Protein AF-W5JGT2-F1 (afdb_monomer_lite)

Radius of gyration: 34.12 Å; chains: 1; bounding box: 117×68×57 Å

InterPro domains:
  IPR007829 TM2 domain [PF05154] (59-106)

pLDDT: mean 80.31, std 19.37, range [30.59, 97.62]

Sequence (253 aa):
MQKMGEKLSPSLASDGSSVIVTPAVKEKVRQRRNSKEEKVSTKKAHHPVWQPGEERPAQKSLLVAYLLWLFGGVFGVHHFYLRQDRRAFLWWSTLGYFGIGWIAEILQIPAMVRDANDDPRFVKEFNQLLRTNRKPPFSTGRFLLAIMIGYWWGQMIMIAIPQTVFFGLDWGFLHWAIPFGVALGVWTVGNTGREKGVLWHCLVASYGSYLSRYFLMDEAYWFTTMAFCCAFAFDHFSKEWNLEVPKRKRMAR

Secondary structure (DSSP, 8-state):
-----------------------HHHHHHHHHHHHHHHHHHT-----------SSPPPPPPHHHHHHHHHHSTTTTHHHHHTT-HHHHHHHHHTTTGGGHHHHHHHHHHHHHHHHHTT-HHHHHHHHHHHHH-SSPPP-HHHHHHHHHHHHHHHHHHHHHS-SS-BTTB-GGGGGGGHHHHHHHHHHHHHTSSSEE--SHHHHHHHHHHHGGGGT--SHHHHHHHHHHHHHHHIIIII-EE------------

Foldseek 3Di:
DDDDDDDDDDDDDDDDDDDDDDPPPPVVVVVVVVVVVVVVVPPPPPQDAFDADPDFDPQDDLVVLVVCCVPVVQQQVSCVSLVQVLVSVLSNVCSCVVCPNSVVCVVVSVVSSCVSRVPPVNSVVVRVCSVVDQFDDDDPVLLVQLLSQLLVQLVVQVVPFDCDCDPNDHSVVSNLCSLVSSLVSNQSSQPGDFKHFDSVQLSCQLNVLCVCCVVDVDPVVSSSSSSNSSSCSCRPPTIHTRSDHPDDPPPDD

Organism: Anopheles darlingi (NCBI:txid43151)

Structure (mmCIF, N/CA/C/O backbone):
data_AF-W5JGT2-F1
#
_entry.id   AF-W5JGT2-F1
#
loop_
_atom_site.group_PDB
_atom_site.id
_atom_site.type_symbol
_atom_site.label_atom_id
_atom_site.label_alt_id
_atom_site.label_comp_id
_atom_site.label_asym_id
_atom_site.label_entity_id
_atom_site.label_seq_id
_atom_site.pdbx_PDB_ins_code
_atom_site.Cartn_x
_atom_site.Cartn_y
_atom_site.Cartn_z
_atom_site.occupancy
_atom_site.B_iso_or_equiv
_atom_site.au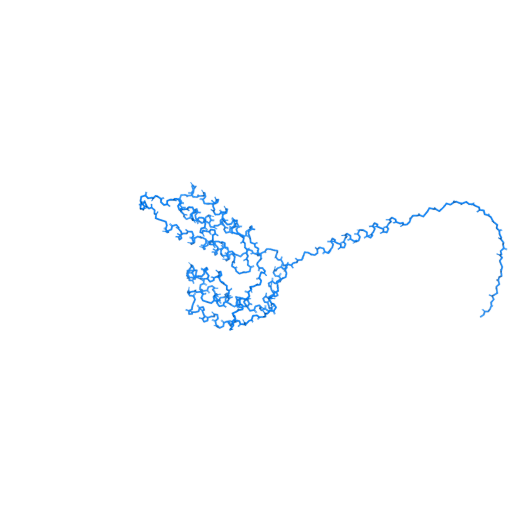th_seq_id
_atom_site.auth_comp_id
_atom_site.auth_asym_id
_atom_site.auth_atom_id
_atom_site.pdbx_PDB_model_num
ATOM 1 N N . MET A 1 1 ? -84.652 39.021 30.890 1.00 41.47 1 MET A N 1
ATOM 2 C CA . MET A 1 1 ? -85.500 40.155 30.463 1.00 41.47 1 MET A CA 1
ATOM 3 C C . MET A 1 1 ? -86.001 39.868 29.061 1.00 41.47 1 MET A C 1
ATOM 5 O O . MET A 1 1 ? -85.214 39.555 28.182 1.00 41.47 1 MET A O 1
ATOM 9 N N . GLN A 1 2 ? -87.318 39.861 28.929 1.00 42.22 2 GLN A N 1
ATOM 10 C CA . GLN A 1 2 ? -88.123 39.507 27.764 1.00 42.22 2 GLN A CA 1
ATOM 11 C C . GLN A 1 2 ? -88.308 40.743 26.863 1.00 42.22 2 GLN A C 1
ATOM 13 O O . GLN A 1 2 ? -88.492 41.828 27.411 1.00 42.22 2 GLN A O 1
ATOM 18 N N . LYS A 1 3 ? -88.282 40.578 25.529 1.00 38.25 3 LYS A N 1
ATOM 19 C CA . LYS A 1 3 ? -89.107 41.279 24.507 1.00 38.25 3 LYS A CA 1
ATOM 20 C C . LYS A 1 3 ? -88.684 40.776 23.107 1.00 38.25 3 LYS A C 1
ATOM 22 O O . LYS A 1 3 ? -87.510 40.853 22.780 1.00 38.25 3 LYS A O 1
ATOM 27 N N . MET A 1 4 ? -89.512 40.001 22.391 1.00 37.94 4 MET A N 1
ATOM 28 C CA . MET A 1 4 ? -90.725 40.401 21.636 1.00 37.94 4 MET A CA 1
ATOM 29 C C . MET A 1 4 ? -90.318 41.067 20.311 1.00 37.94 4 MET A C 1
ATOM 31 O O . MET A 1 4 ? -89.723 42.132 20.343 1.00 37.94 4 MET A O 1
ATOM 35 N N . GLY A 1 5 ? -90.437 40.357 19.182 1.00 33.38 5 GLY A N 1
ATOM 36 C CA . GLY A 1 5 ? -91.492 40.591 18.173 1.00 33.38 5 GLY A CA 1
ATOM 37 C C . GLY A 1 5 ? -90.910 41.469 17.047 1.00 33.38 5 GLY A C 1
ATOM 38 O O . GLY A 1 5 ? -90.040 42.275 17.319 1.00 33.38 5 GLY A O 1
ATOM 39 N N . GLU A 1 6 ? -91.250 41.405 15.765 1.00 39.62 6 GLU A N 1
ATOM 40 C CA . GLU A 1 6 ? -92.363 40.800 15.050 1.00 39.62 6 GLU A CA 1
ATOM 41 C C . GLU A 1 6 ? -92.104 41.023 13.532 1.00 39.62 6 GLU A C 1
ATOM 43 O O . GLU A 1 6 ? -91.598 42.075 13.161 1.00 39.62 6 GLU A O 1
ATOM 48 N N . LYS A 1 7 ? -92.451 40.019 12.706 1.00 37.09 7 LYS A N 1
ATOM 49 C CA . LYS A 1 7 ? -92.889 40.022 11.282 1.00 37.09 7 LYS A CA 1
ATOM 50 C C . LYS A 1 7 ? -92.112 40.798 10.195 1.00 37.09 7 LYS A C 1
ATOM 52 O O . LYS A 1 7 ? -91.852 41.985 10.300 1.00 37.09 7 LYS A O 1
ATOM 57 N N . LEU A 1 8 ? -91.955 40.146 9.034 1.00 33.78 8 LEU A N 1
ATOM 58 C CA . LEU A 1 8 ? -92.794 40.346 7.830 1.00 33.78 8 LEU A CA 1
ATOM 59 C C . LEU A 1 8 ? -92.223 39.517 6.654 1.00 33.78 8 LEU A C 1
ATOM 61 O O . LEU A 1 8 ? -91.062 39.663 6.288 1.00 33.78 8 LEU A O 1
ATOM 65 N N . SER A 1 9 ? -93.046 38.661 6.043 1.00 40.41 9 SER A N 1
ATOM 66 C CA . SER A 1 9 ? -92.890 38.251 4.633 1.00 40.41 9 SER A CA 1
ATOM 67 C C . SER A 1 9 ? -93.801 39.157 3.790 1.00 40.41 9 SER A C 1
ATOM 69 O O . SER A 1 9 ? -94.821 39.602 4.326 1.00 40.41 9 SER A O 1
ATOM 71 N N . PRO A 1 10 ? -93.484 39.453 2.512 1.00 47.06 10 PRO A N 1
ATOM 72 C CA . PRO A 1 10 ? -93.909 38.557 1.430 1.00 47.06 10 PRO A CA 1
ATOM 73 C C . PRO A 1 10 ? -92.974 38.493 0.195 1.00 47.06 10 PRO A C 1
ATOM 75 O O . PRO A 1 10 ? -91.966 39.177 0.076 1.00 47.06 10 PRO A O 1
ATOM 78 N N . SER A 1 11 ? -93.372 37.591 -0.700 1.00 31.95 11 SER A N 1
ATOM 79 C CA . SER A 1 11 ? -92.905 37.212 -2.042 1.00 31.95 11 SER A CA 1
ATOM 80 C C . SER A 1 11 ? -92.501 38.318 -3.037 1.00 31.95 11 SER A C 1
ATOM 82 O O . SER A 1 11 ? -93.115 39.377 -3.020 1.00 31.95 11 SER A O 1
ATOM 84 N N . LEU A 1 12 ? -91.647 38.018 -4.032 1.00 32.97 12 LEU A N 1
ATOM 85 C CA . LEU A 1 12 ? -92.007 37.575 -5.405 1.00 32.97 12 LEU A CA 1
ATOM 86 C C . LEU A 1 12 ? -90.756 37.568 -6.330 1.00 32.97 12 LEU A C 1
ATOM 88 O O . LEU A 1 12 ? -89.955 38.491 -6.288 1.00 32.97 12 LEU A O 1
ATOM 92 N N . ALA A 1 13 ? -90.649 36.527 -7.165 1.00 36.56 13 ALA A N 1
ATOM 93 C CA . ALA A 1 13 ? -90.062 36.445 -8.517 1.00 36.56 13 ALA A CA 1
ATOM 94 C C . ALA A 1 13 ? -88.801 37.259 -8.914 1.00 36.56 13 ALA A C 1
ATOM 96 O O . ALA A 1 13 ? -88.829 38.479 -9.020 1.00 36.56 13 ALA A O 1
ATOM 97 N N . SER A 1 14 ? -87.760 36.576 -9.406 1.00 30.59 14 SER A N 1
ATOM 98 C CA . SER A 1 14 ? -87.492 36.473 -10.857 1.00 30.59 14 SER A CA 1
ATOM 99 C C . SER A 1 14 ? -86.157 35.779 -11.159 1.00 30.59 14 SER A C 1
ATOM 101 O O . SER A 1 14 ? -85.219 35.764 -10.369 1.00 30.59 14 SER A O 1
ATOM 103 N N . ASP A 1 15 ? -86.187 35.135 -12.314 1.00 38.50 15 ASP A N 1
ATOM 104 C CA . ASP A 1 15 ? -85.211 34.308 -13.009 1.00 38.50 15 ASP A CA 1
ATOM 105 C C . ASP A 1 15 ? -83.901 35.048 -13.365 1.00 38.50 15 ASP A C 1
ATOM 107 O O . ASP A 1 15 ? -83.915 36.266 -13.541 1.00 38.50 15 ASP A O 1
ATOM 111 N N . GLY A 1 16 ? -82.788 34.320 -13.546 1.00 30.86 16 GLY A N 1
ATOM 112 C CA . GLY A 1 16 ? -81.592 34.885 -14.197 1.00 30.86 16 GLY A CA 1
ATOM 113 C C . GLY A 1 16 ? -80.218 34.494 -13.639 1.00 30.86 16 GLY A C 1
ATOM 114 O O . GLY A 1 16 ? -79.580 35.265 -12.935 1.00 30.86 16 GLY A O 1
ATOM 115 N N . SER A 1 17 ? -79.729 33.321 -14.044 1.00 34.84 17 SER A N 1
ATOM 116 C CA . SER A 1 17 ? -78.387 33.102 -14.622 1.00 34.84 17 SER A CA 1
ATOM 117 C C . SER A 1 17 ? -77.157 33.833 -14.040 1.00 34.84 17 SER A C 1
ATOM 119 O O . SER A 1 17 ? -76.919 35.000 -14.332 1.00 34.84 17 SER A O 1
ATOM 121 N N . SER A 1 18 ? -76.254 33.082 -13.393 1.00 31.91 18 SER A N 1
ATOM 122 C CA . SER A 1 18 ? -74.847 32.855 -13.820 1.00 31.91 18 SER A CA 1
ATOM 123 C C . SER A 1 18 ? -73.934 32.494 -12.635 1.00 31.91 18 SER A C 1
ATOM 125 O O . SER A 1 18 ? -73.362 33.329 -11.941 1.00 31.91 18 SER A O 1
ATOM 127 N N . VAL A 1 19 ? -73.772 31.189 -12.414 1.00 35.06 19 VAL A N 1
ATOM 128 C CA . VAL A 1 19 ? -72.778 30.622 -11.497 1.00 35.06 19 VAL A CA 1
ATOM 129 C C . VAL A 1 19 ? -71.495 30.374 -12.294 1.00 35.06 19 VAL A C 1
ATOM 131 O O . VAL A 1 19 ? -71.450 29.459 -13.111 1.00 35.06 19 VAL A O 1
ATOM 134 N N . ILE A 1 20 ? -70.438 31.154 -12.046 1.00 36.19 20 ILE A N 1
ATOM 135 C CA . ILE A 1 20 ? -69.064 30.769 -12.405 1.00 36.19 20 ILE A CA 1
ATOM 136 C C . ILE A 1 20 ? -68.352 30.358 -11.115 1.00 36.19 20 ILE A C 1
ATOM 138 O O . ILE A 1 20 ? -67.919 31.185 -10.318 1.00 36.19 20 ILE A O 1
ATOM 142 N N . VAL A 1 21 ? -68.248 29.045 -10.917 1.00 41.72 21 VAL A N 1
ATOM 143 C CA . VAL A 1 21 ? -67.467 28.397 -9.860 1.00 41.72 21 VAL A CA 1
ATOM 144 C C . VAL A 1 21 ? -66.219 27.802 -10.501 1.00 41.72 21 VAL A C 1
ATOM 146 O O . VAL A 1 21 ? -66.319 26.898 -11.324 1.00 41.72 21 VAL A O 1
ATOM 149 N N . THR A 1 22 ? -65.031 28.235 -10.073 1.00 42.47 22 THR A N 1
ATOM 150 C CA . THR A 1 22 ? -63.805 27.433 -10.225 1.00 42.47 22 THR A CA 1
ATOM 151 C C . THR A 1 22 ? -62.906 27.544 -8.988 1.00 42.47 22 THR A C 1
ATOM 153 O O . THR A 1 22 ? -62.192 28.538 -8.854 1.00 42.47 22 THR A O 1
ATOM 156 N N . PRO A 1 23 ? -62.850 26.509 -8.121 1.00 47.28 23 PRO A N 1
ATOM 157 C CA . PRO A 1 23 ? -61.795 26.361 -7.119 1.00 47.28 23 PRO A CA 1
ATOM 158 C C . PRO A 1 23 ? -60.859 25.158 -7.367 1.00 47.28 23 PRO A C 1
ATOM 160 O O . PRO A 1 23 ? -59.859 25.008 -6.673 1.00 47.28 23 PRO A O 1
ATOM 163 N N . ALA A 1 24 ? -61.092 24.320 -8.382 1.00 45.91 24 ALA A N 1
ATOM 164 C CA . ALA A 1 24 ? -60.440 23.003 -8.470 1.00 45.91 24 ALA A CA 1
ATOM 165 C C . ALA A 1 24 ? -58.968 22.987 -8.957 1.00 45.91 24 ALA A C 1
ATOM 167 O O . ALA A 1 24 ? -58.291 21.964 -8.842 1.00 45.91 24 ALA A O 1
ATOM 168 N N . VAL A 1 25 ? -58.434 24.087 -9.508 1.00 49.09 25 VAL A N 1
ATOM 169 C CA . VAL A 1 25 ? -57.097 24.076 -10.149 1.00 49.09 25 VAL A CA 1
ATOM 170 C C . VAL A 1 25 ? -55.967 24.479 -9.191 1.00 49.09 25 VAL A C 1
ATOM 172 O O . VAL A 1 25 ? -54.862 23.939 -9.276 1.00 49.09 25 VAL A O 1
ATOM 175 N N . LYS A 1 26 ? -56.220 25.381 -8.232 1.00 46.88 26 LYS A N 1
ATOM 176 C CA . LYS A 1 26 ? -55.167 25.907 -7.337 1.00 46.88 26 LYS A CA 1
ATOM 177 C C . LYS A 1 26 ? -54.676 24.879 -6.315 1.00 46.88 26 LYS A C 1
ATOM 179 O O . LYS A 1 26 ? -53.486 24.846 -6.000 1.00 46.88 26 LYS A O 1
ATOM 184 N N . GLU A 1 27 ? -55.563 24.015 -5.837 1.00 50.00 27 GLU A N 1
ATOM 185 C CA . GLU A 1 27 ? -55.246 23.036 -4.795 1.00 50.00 27 GLU A CA 1
ATOM 186 C C . GLU A 1 27 ? -54.342 21.914 -5.330 1.00 50.00 27 GLU A C 1
ATOM 188 O O . GLU A 1 27 ? -53.305 21.597 -4.744 1.00 50.00 27 GLU A O 1
ATOM 193 N N . LYS A 1 28 ? -54.632 21.427 -6.543 1.00 43.47 28 LYS A N 1
ATOM 194 C CA . LYS A 1 28 ? -53.873 20.352 -7.203 1.00 43.47 28 LYS A CA 1
ATOM 195 C C . LYS A 1 28 ? -52.439 20.765 -7.570 1.00 43.47 28 LYS A C 1
ATOM 197 O O . LYS A 1 28 ? -51.531 19.932 -7.546 1.00 43.47 28 LYS A O 1
ATOM 202 N N . VAL A 1 29 ? -52.213 22.046 -7.881 1.00 53.00 29 VAL A N 1
ATOM 203 C CA . VAL A 1 29 ? -50.876 22.596 -8.183 1.00 53.00 29 VAL A CA 1
ATOM 204 C C . VAL A 1 29 ? -50.050 22.779 -6.907 1.00 53.00 29 VAL A C 1
ATOM 206 O O . VAL A 1 29 ? -48.881 22.394 -6.886 1.00 53.00 29 VAL A O 1
ATOM 209 N N . ARG A 1 30 ? -50.651 23.287 -5.823 1.00 50.72 30 ARG A N 1
ATOM 210 C CA . ARG A 1 30 ? -49.968 23.470 -4.529 1.00 50.72 30 ARG A CA 1
ATOM 211 C C . ARG A 1 30 ? -49.575 22.129 -3.899 1.00 50.72 30 ARG A C 1
ATOM 213 O O . ARG A 1 30 ? -48.455 21.982 -3.421 1.00 50.72 30 ARG A O 1
ATOM 220 N N . GLN A 1 31 ? -50.436 21.118 -4.004 1.00 52.53 31 GLN A N 1
ATOM 221 C CA . GLN A 1 31 ? -50.173 19.771 -3.485 1.00 52.53 31 GLN A CA 1
ATOM 222 C C . GLN A 1 31 ? -49.117 19.008 -4.312 1.00 52.53 31 GLN A C 1
ATOM 224 O O . GLN A 1 31 ? -48.281 18.291 -3.756 1.00 52.53 31 GLN A O 1
ATOM 229 N N . ARG A 1 32 ? -49.071 19.211 -5.642 1.00 52.09 32 ARG A N 1
ATOM 230 C CA . ARG A 1 32 ? -47.986 18.693 -6.506 1.00 52.09 32 ARG A CA 1
ATOM 231 C C . ARG A 1 32 ? -46.641 19.383 -6.271 1.00 52.09 32 ARG A C 1
ATOM 233 O O . ARG A 1 32 ? -45.608 18.738 -6.441 1.00 52.09 32 ARG A O 1
ATOM 240 N N . ARG A 1 33 ? -46.639 20.669 -5.905 1.00 51.72 33 ARG A N 1
ATOM 241 C CA . ARG A 1 33 ? -45.411 21.415 -5.590 1.00 51.72 33 ARG A CA 1
ATOM 242 C C . ARG A 1 33 ? -44.842 20.980 -4.240 1.00 51.72 33 ARG A C 1
ATOM 244 O O . ARG A 1 33 ? -43.682 20.592 -4.202 1.00 51.72 33 ARG A O 1
ATOM 251 N N . ASN A 1 34 ? -45.687 20.863 -3.213 1.00 52.00 34 ASN A N 1
ATOM 252 C CA . ASN A 1 34 ? -45.282 20.376 -1.890 1.00 52.00 34 ASN A CA 1
ATOM 253 C C . ASN A 1 34 ? -44.779 18.924 -1.928 1.00 52.00 34 ASN A C 1
ATOM 255 O O . ASN A 1 34 ? -43.747 18.629 -1.347 1.00 52.00 34 ASN A O 1
ATOM 259 N N . SER A 1 35 ? -45.426 18.025 -2.677 1.00 53.94 35 SER A N 1
ATOM 260 C CA . SER A 1 35 ? -44.961 16.631 -2.804 1.00 53.94 35 SER A CA 1
ATOM 261 C C . SER A 1 35 ? -43.680 16.475 -3.635 1.00 53.94 35 SER A C 1
ATOM 263 O O . SER A 1 35 ? -42.944 15.506 -3.446 1.00 53.94 35 SER A O 1
ATOM 265 N N . LYS A 1 36 ? -43.375 17.411 -4.546 1.00 51.12 36 LYS A N 1
ATOM 266 C CA . LYS A 1 36 ? -42.075 17.464 -5.234 1.00 51.12 36 LYS A CA 1
ATOM 267 C C . LYS A 1 36 ? -41.000 18.119 -4.369 1.00 51.12 36 LYS A C 1
ATOM 269 O O . LYS A 1 36 ? -39.898 17.595 -4.341 1.00 51.12 36 LYS A O 1
ATOM 274 N N . GLU A 1 37 ? -41.299 19.192 -3.644 1.00 50.78 37 GLU A N 1
ATOM 275 C CA . GLU A 1 37 ? -40.360 19.844 -2.718 1.00 50.78 37 GLU A CA 1
ATOM 276 C C . GLU A 1 37 ? -40.038 18.953 -1.510 1.00 50.78 37 GLU A C 1
ATOM 278 O O . GLU A 1 37 ? -38.881 18.861 -1.117 1.00 50.78 37 GLU A O 1
ATOM 283 N N . GLU A 1 38 ? -41.000 18.182 -1.003 1.00 48.78 38 GLU A N 1
ATOM 284 C CA . GLU A 1 38 ? -40.785 17.184 0.051 1.00 48.78 38 GLU A CA 1
ATOM 285 C C . GLU A 1 38 ? -39.973 15.980 -0.454 1.00 48.78 38 GLU A C 1
ATOM 287 O O . GLU A 1 38 ? -39.071 15.512 0.242 1.00 48.78 38 GLU A O 1
ATOM 292 N N . LYS A 1 39 ? -40.188 15.534 -1.703 1.00 43.78 39 LYS A N 1
ATOM 293 C CA . LYS A 1 39 ? -39.355 14.501 -2.360 1.00 43.78 39 LYS A CA 1
ATOM 294 C C . LYS A 1 39 ? -37.971 15.003 -2.792 1.00 43.78 39 LYS A C 1
ATOM 296 O O . LYS A 1 39 ? -37.065 14.196 -2.990 1.00 43.78 39 LYS A O 1
ATOM 301 N N . VAL A 1 40 ? -37.790 16.315 -2.946 1.00 46.31 40 VAL A N 1
ATOM 302 C CA . VAL A 1 40 ? -36.492 16.952 -3.226 1.00 46.31 40 VAL A CA 1
ATOM 303 C C . VAL A 1 40 ? -35.735 17.231 -1.919 1.00 46.31 40 VAL A C 1
ATOM 305 O O . VAL A 1 40 ? -34.523 17.044 -1.882 1.00 46.31 40 VAL A O 1
ATOM 308 N N . SER A 1 41 ? -36.438 17.549 -0.828 1.00 42.75 41 SER A N 1
ATOM 309 C CA . SER A 1 41 ? -35.882 17.756 0.520 1.00 42.75 41 SER A CA 1
ATOM 310 C C . SER A 1 41 ? -35.467 16.443 1.209 1.00 42.75 41 SER A C 1
ATOM 312 O O . SER A 1 41 ? -34.489 16.396 1.956 1.00 42.75 41 SER A O 1
ATOM 314 N N . THR A 1 42 ? -36.141 15.329 0.903 1.00 45.19 42 THR A N 1
ATOM 315 C CA . THR A 1 42 ? -35.839 14.002 1.485 1.00 45.19 42 THR A CA 1
ATOM 316 C C . THR A 1 42 ? -34.782 13.187 0.738 1.00 45.19 42 THR A C 1
ATOM 318 O O . THR A 1 42 ? -34.445 12.088 1.176 1.00 45.19 42 THR A O 1
ATOM 321 N N . LYS A 1 43 ? -34.126 13.737 -0.293 1.00 42.62 43 LYS A N 1
ATOM 322 C CA . LYS A 1 43 ? -32.831 13.207 -0.758 1.00 42.62 43 LYS A CA 1
ATOM 323 C C . LYS A 1 43 ? -31.698 13.662 0.171 1.00 42.62 43 LYS A C 1
ATOM 325 O O . LYS A 1 43 ? -30.700 14.219 -0.279 1.00 42.62 43 LYS A O 1
ATOM 330 N N . LYS A 1 44 ? -31.820 13.413 1.482 1.00 49.72 44 LYS A N 1
ATOM 331 C CA . LYS A 1 44 ? -30.640 13.412 2.356 1.00 49.72 44 LYS A CA 1
ATOM 332 C C . LYS A 1 44 ? -29.698 12.360 1.788 1.00 49.72 44 LYS A C 1
ATOM 334 O O . LYS A 1 44 ? -30.084 11.197 1.687 1.00 49.72 44 LYS A O 1
ATOM 339 N N . ALA A 1 45 ? -28.501 12.774 1.374 1.00 54.31 45 ALA A N 1
ATOM 340 C CA . ALA A 1 45 ? -27.453 11.848 0.972 1.00 54.31 45 ALA A CA 1
ATOM 341 C C . ALA A 1 45 ? -27.317 10.802 2.085 1.00 54.31 45 ALA A C 1
ATOM 343 O O . ALA A 1 45 ? -26.965 11.139 3.215 1.00 54.31 45 ALA A O 1
ATOM 344 N N . HIS A 1 46 ? -27.706 9.559 1.801 1.00 62.56 46 HIS A N 1
ATOM 345 C CA . HIS A 1 46 ? -27.605 8.488 2.775 1.00 62.56 46 HIS A CA 1
ATOM 346 C C . HIS A 1 46 ? -26.115 8.189 2.923 1.00 62.56 46 HIS A C 1
ATOM 348 O O . HIS A 1 46 ? -25.512 7.557 2.058 1.00 62.56 46 HIS A O 1
ATOM 354 N N . HIS A 1 47 ? -25.492 8.758 3.954 1.00 69.56 47 HIS A N 1
ATOM 355 C CA . HIS A 1 47 ? -24.093 8.483 4.234 1.00 69.56 47 HIS A CA 1
ATOM 356 C C . HIS A 1 47 ? -23.972 7.018 4.644 1.00 69.56 47 HIS A C 1
ATOM 358 O O . HIS A 1 47 ? -24.757 6.571 5.487 1.00 69.56 47 HIS A O 1
ATOM 364 N N . PRO A 1 48 ? -23.020 6.268 4.068 1.00 79.50 48 PRO A N 1
ATOM 365 C CA . PRO A 1 48 ? -22.805 4.895 4.476 1.00 79.50 48 PRO A CA 1
ATOM 366 C C . PRO A 1 48 ? -22.452 4.867 5.966 1.00 79.50 48 PRO A C 1
ATOM 368 O O . PRO A 1 48 ? -21.566 5.593 6.417 1.00 79.50 48 PRO A O 1
ATOM 371 N N . VAL A 1 49 ? -23.168 4.047 6.732 1.00 83.94 49 VAL A N 1
ATOM 372 C CA . VAL A 1 49 ? -22.876 3.785 8.144 1.00 83.94 49 VAL A CA 1
ATOM 373 C C . VAL A 1 49 ? -22.267 2.399 8.225 1.00 83.94 49 VAL A C 1
ATOM 375 O O . VAL A 1 49 ? -22.859 1.430 7.754 1.00 83.94 49 VAL A O 1
ATOM 378 N N . TRP A 1 50 ? -21.092 2.303 8.830 1.00 86.69 50 TRP A N 1
ATOM 379 C CA . TRP A 1 50 ? -20.485 1.022 9.133 1.00 86.69 50 TRP A CA 1
ATOM 380 C C . TRP A 1 50 ? -20.968 0.533 10.498 1.00 86.69 50 TRP A C 1
ATOM 382 O O . TRP A 1 50 ? -20.901 1.259 11.496 1.00 86.69 50 TRP A O 1
ATOM 392 N N . GLN A 1 51 ? -21.455 -0.703 10.533 1.00 83.69 51 GLN A N 1
ATOM 393 C CA . GLN A 1 51 ? -21.890 -1.373 11.752 1.00 83.69 51 GLN A CA 1
ATOM 394 C C . GLN A 1 51 ? -21.031 -2.624 11.949 1.00 83.69 51 GLN A C 1
ATOM 396 O O . GLN A 1 51 ? -20.797 -3.348 10.976 1.00 83.69 51 GLN A O 1
ATOM 401 N N . PRO A 1 52 ? -20.537 -2.880 13.173 1.00 81.88 52 PRO A N 1
ATOM 402 C CA . PRO A 1 52 ? -19.868 -4.136 13.467 1.00 81.88 52 PRO A CA 1
ATOM 403 C C . PRO A 1 52 ? -20.850 -5.299 13.299 1.00 81.88 52 PRO A C 1
ATOM 405 O O . PRO A 1 52 ? -22.067 -5.116 13.371 1.00 81.88 52 PRO A O 1
ATOM 408 N N . GLY A 1 53 ? -20.320 -6.497 13.052 1.00 75.38 53 GLY A N 1
ATOM 409 C CA . GLY A 1 53 ? -21.149 -7.695 12.945 1.00 75.38 53 GLY A CA 1
ATOM 410 C C . GLY A 1 53 ? -21.972 -7.927 14.216 1.00 75.38 53 GLY A C 1
ATOM 411 O O . GLY A 1 53 ? -21.566 -7.536 15.309 1.00 75.38 53 GLY A O 1
ATOM 412 N N . GLU A 1 54 ? -23.122 -8.583 14.069 1.00 72.88 54 GLU A N 1
ATOM 413 C CA . GLU A 1 54 ? -24.041 -8.871 15.180 1.00 72.88 54 GLU A CA 1
ATOM 414 C C . GLU A 1 54 ? -23.366 -9.689 16.300 1.00 72.88 54 GLU A C 1
ATOM 416 O O . GLU A 1 54 ? -23.610 -9.475 17.488 1.00 72.88 54 GLU A O 1
ATOM 421 N N . GLU A 1 55 ? -22.413 -10.551 15.932 1.00 74.75 55 GLU A N 1
ATOM 422 C CA . GLU A 1 55 ? -21.539 -11.249 16.872 1.00 74.75 55 GLU A CA 1
ATOM 423 C C . GLU A 1 55 ? -20.312 -10.404 17.245 1.00 74.75 55 GLU A C 1
ATOM 425 O O . GLU A 1 55 ? -19.417 -10.166 16.425 1.00 74.75 55 GLU A O 1
ATOM 430 N N . ARG A 1 56 ? -20.215 -10.014 18.524 1.00 69.50 56 ARG A N 1
ATOM 431 C CA . ARG A 1 56 ? -19.045 -9.287 19.033 1.00 69.50 56 ARG A CA 1
ATOM 432 C C . ARG A 1 56 ? -17.772 -10.136 18.945 1.00 69.50 56 ARG A C 1
ATOM 434 O O . ARG A 1 56 ? -17.787 -11.320 19.297 1.00 69.50 56 ARG A O 1
ATOM 441 N N . PRO A 1 57 ? -16.630 -9.539 18.560 1.00 70.56 57 PRO A N 1
ATOM 442 C CA . PRO A 1 57 ? -15.349 -10.214 18.610 1.00 70.56 57 PRO A CA 1
ATOM 443 C C . PRO A 1 57 ? -15.012 -10.807 19.974 1.00 70.56 57 PRO A C 1
ATOM 445 O O . PRO A 1 57 ? -15.104 -10.119 20.991 1.00 70.56 57 PRO A O 1
ATOM 448 N N . ALA A 1 58 ? -14.461 -12.026 19.974 1.00 79.50 58 ALA A N 1
ATOM 449 C CA . ALA A 1 58 ? -13.518 -12.420 21.016 1.00 79.50 58 ALA A CA 1
ATOM 450 C C . ALA A 1 58 ? -12.424 -11.345 21.097 1.00 79.50 58 ALA A C 1
ATOM 452 O O . ALA A 1 58 ? -11.718 -11.108 20.111 1.00 79.50 58 ALA A O 1
ATOM 453 N N . GLN A 1 59 ? -12.353 -10.680 22.248 1.00 85.62 59 GLN A N 1
ATOM 454 C CA . GLN A 1 59 ? -11.497 -9.521 22.460 1.00 85.62 59 GLN A CA 1
ATOM 455 C C . GLN A 1 59 ? -10.027 -9.923 22.329 1.00 85.62 59 GLN A C 1
ATOM 457 O O . GLN A 1 59 ? -9.557 -10.889 22.932 1.00 85.62 59 GLN A O 1
ATOM 462 N N . LYS A 1 60 ? -9.304 -9.182 21.499 1.00 87.25 60 LYS A N 1
ATOM 463 C CA . LYS A 1 60 ? -7.868 -9.296 21.281 1.00 87.25 60 LYS A CA 1
ATOM 464 C C . LYS A 1 60 ? -7.143 -8.484 22.341 1.00 87.25 60 LYS A C 1
ATOM 466 O O . LYS A 1 60 ? -7.519 -7.345 22.619 1.00 87.25 60 LYS A O 1
ATOM 471 N N . SER A 1 61 ? -6.107 -9.074 22.926 1.00 91.12 61 SER A N 1
ATOM 472 C CA . SER A 1 61 ? -5.315 -8.428 23.970 1.00 91.12 61 SER A CA 1
ATOM 473 C C . SER A 1 61 ? -4.174 -7.620 23.360 1.00 91.12 61 SER A C 1
ATOM 475 O O . SER A 1 61 ? -3.448 -8.112 22.494 1.00 91.12 61 SER A O 1
ATOM 477 N N . LEU A 1 62 ? -3.995 -6.393 23.857 1.00 91.75 62 LEU A N 1
ATOM 478 C CA . LEU A 1 62 ? -2.864 -5.527 23.513 1.00 91.75 62 LEU A CA 1
ATOM 479 C C . LEU A 1 62 ? -1.533 -6.172 23.899 1.00 91.75 62 LEU A C 1
ATOM 481 O O . LEU A 1 62 ? -0.596 -6.164 23.109 1.00 91.75 62 LEU A O 1
ATOM 485 N N . LEU A 1 63 ? -1.467 -6.769 25.091 1.00 91.81 63 LEU A N 1
ATOM 486 C CA . LEU A 1 63 ? -0.248 -7.394 25.602 1.00 91.81 63 LEU A CA 1
ATOM 487 C C . LEU A 1 63 ? 0.184 -8.547 24.694 1.00 91.81 63 LEU A C 1
ATOM 489 O O . LEU A 1 63 ? 1.346 -8.634 24.314 1.00 91.81 63 LEU A O 1
ATOM 493 N N . VAL A 1 64 ? -0.772 -9.381 24.276 1.00 91.31 64 VAL A N 1
ATOM 494 C CA . VAL A 1 64 ? -0.513 -10.476 23.333 1.00 91.31 64 VAL A CA 1
ATOM 495 C C . VAL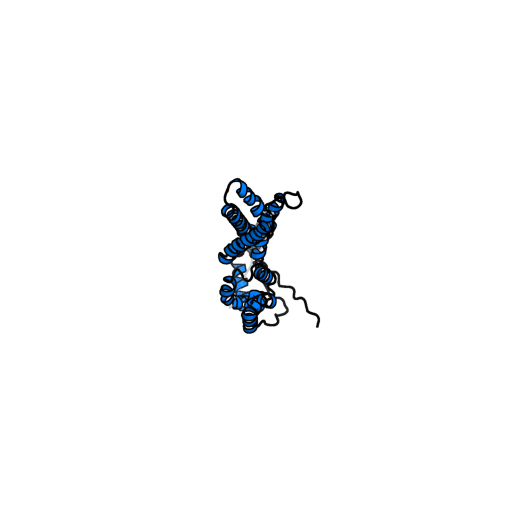 A 1 64 ? -0.008 -9.921 22.001 1.00 91.31 64 VAL A C 1
ATOM 497 O O . VAL A 1 64 ? 0.993 -10.410 21.492 1.00 91.31 64 VAL A O 1
ATOM 500 N N . ALA A 1 65 ? -0.625 -8.860 21.468 1.00 91.06 65 ALA A N 1
ATOM 501 C CA . ALA A 1 65 ? -0.156 -8.230 20.234 1.00 91.06 65 ALA A CA 1
ATOM 502 C C . ALA A 1 65 ? 1.297 -7.719 20.340 1.00 91.06 65 ALA A C 1
ATOM 504 O O . ALA A 1 65 ? 2.076 -7.953 19.419 1.00 91.06 65 ALA A O 1
ATOM 505 N N . TYR A 1 66 ? 1.683 -7.101 21.462 1.00 92.81 66 TYR A N 1
ATOM 506 C CA . TYR A 1 66 ? 3.064 -6.654 21.693 1.00 92.81 66 TYR A CA 1
ATOM 507 C C . TYR A 1 66 ? 4.054 -7.808 21.873 1.00 92.81 66 TYR A C 1
ATOM 509 O O . TYR A 1 66 ? 5.161 -7.739 21.346 1.00 92.81 66 TYR A O 1
ATOM 517 N N . LEU A 1 67 ? 3.668 -8.889 22.559 1.00 92.25 67 LEU A N 1
ATOM 518 C CA . LEU A 1 67 ? 4.509 -10.086 22.653 1.00 92.25 67 LEU A CA 1
ATOM 519 C C . LEU A 1 67 ? 4.743 -10.704 21.270 1.00 92.25 67 LEU A C 1
ATOM 521 O O . LEU A 1 67 ? 5.879 -11.013 20.917 1.00 92.25 67 LEU A O 1
ATOM 525 N N . LEU A 1 68 ? 3.688 -10.834 20.459 1.00 89.88 68 LEU A N 1
ATOM 526 C CA . LEU A 1 68 ? 3.819 -11.327 19.088 1.00 89.88 68 LEU A CA 1
ATOM 527 C C . LEU A 1 68 ? 4.669 -10.395 18.220 1.00 89.88 68 LEU A C 1
ATOM 529 O O . LEU A 1 68 ? 5.407 -10.885 17.375 1.00 89.88 68 LEU A O 1
ATOM 533 N N . TRP A 1 69 ? 4.590 -9.083 18.430 1.00 89.75 69 TRP A N 1
ATOM 534 C CA . TRP A 1 69 ? 5.423 -8.106 17.728 1.00 89.75 69 TRP A CA 1
ATOM 535 C C . TRP A 1 69 ? 6.902 -8.185 18.140 1.00 89.75 69 TRP A C 1
ATOM 537 O O . TRP A 1 69 ? 7.777 -8.009 17.298 1.00 89.75 69 TRP A O 1
ATOM 547 N N . LEU A 1 70 ? 7.213 -8.492 19.403 1.00 88.00 70 LEU A N 1
ATOM 548 C CA . LEU A 1 70 ? 8.602 -8.613 19.852 1.00 88.00 70 LEU A CA 1
ATOM 549 C C . LEU A 1 70 ? 9.248 -9.921 19.370 1.00 88.00 70 LEU A C 1
ATOM 551 O O . LEU A 1 70 ? 10.339 -9.901 18.811 1.00 88.00 70 LEU A O 1
ATOM 555 N N . PHE A 1 71 ? 8.570 -11.057 19.562 1.00 88.69 71 PHE A N 1
ATOM 556 C CA . PHE A 1 71 ? 9.130 -12.383 19.257 1.00 88.69 71 PHE A CA 1
ATOM 557 C C . PHE A 1 71 ? 8.884 -12.834 17.814 1.00 88.69 71 PHE A C 1
ATOM 559 O O . PHE A 1 71 ? 9.717 -13.506 17.214 1.00 88.69 71 PHE A O 1
ATOM 566 N N . GLY A 1 72 ? 7.730 -12.478 17.252 1.00 83.44 72 GLY A N 1
ATOM 567 C CA . GLY A 1 72 ? 7.313 -12.817 15.890 1.00 83.44 72 GLY A CA 1
ATOM 568 C C . GLY A 1 72 ? 7.295 -11.616 14.947 1.00 83.44 72 GLY A C 1
ATOM 569 O O . GLY A 1 72 ? 6.751 -11.728 13.847 1.00 83.44 72 GLY A O 1
ATOM 570 N N . GLY A 1 73 ? 7.869 -10.481 15.366 1.00 79.75 73 GLY A N 1
ATOM 571 C CA . GLY A 1 73 ? 7.835 -9.216 14.635 1.00 79.75 73 GLY A CA 1
ATOM 572 C C . GLY A 1 73 ? 8.359 -9.342 13.224 1.00 79.75 73 GLY A C 1
ATOM 573 O O . GLY A 1 73 ? 7.656 -8.980 12.298 1.00 79.75 73 GLY A O 1
ATOM 574 N N . VAL A 1 74 ? 9.535 -9.940 13.027 1.00 79.31 74 VAL A N 1
ATOM 575 C CA . VAL A 1 74 ? 10.141 -10.106 11.690 1.00 79.31 74 VAL A CA 1
ATOM 576 C C . VAL A 1 74 ? 9.242 -10.917 10.748 1.00 79.31 74 VAL A C 1
ATOM 578 O O . VAL A 1 74 ? 9.127 -10.598 9.568 1.00 79.31 74 VAL A O 1
ATOM 581 N N . PHE A 1 75 ? 8.535 -11.916 11.276 1.00 84.19 75 PHE A N 1
ATOM 582 C CA . PHE A 1 75 ? 7.623 -12.758 10.500 1.00 84.19 75 PHE A CA 1
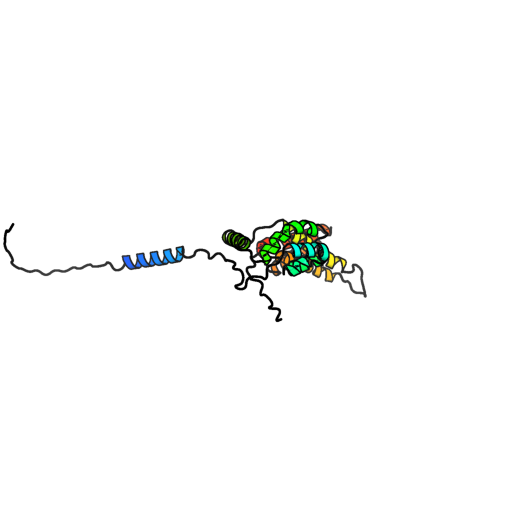ATOM 583 C C . PHE A 1 75 ? 6.215 -12.158 10.336 1.00 84.19 75 PHE A C 1
ATOM 585 O O . PHE A 1 75 ? 5.409 -12.701 9.584 1.00 84.19 75 PHE A O 1
ATOM 592 N N . GLY A 1 76 ? 5.891 -11.057 11.025 1.00 84.12 76 GLY A N 1
ATOM 593 C CA . GLY A 1 76 ? 4.579 -10.406 10.948 1.00 84.12 76 GLY A CA 1
ATOM 594 C C . GLY A 1 76 ? 3.451 -11.168 11.656 1.00 84.12 76 GLY A C 1
ATOM 595 O O . GLY A 1 76 ? 2.281 -11.022 11.293 1.00 84.12 76 GLY A O 1
ATOM 596 N N . VAL A 1 77 ? 3.765 -11.998 12.660 1.00 87.94 77 VAL A N 1
ATOM 597 C CA . VAL A 1 77 ? 2.782 -12.884 13.326 1.00 87.94 77 VAL A CA 1
ATOM 598 C C . VAL A 1 77 ? 1.663 -12.092 14.016 1.00 87.94 77 VAL A C 1
ATOM 600 O O . VAL A 1 77 ? 0.501 -12.510 14.035 1.00 87.94 77 VAL A O 1
ATOM 603 N N . HIS A 1 78 ? 1.972 -10.910 14.548 1.00 87.62 78 HIS A N 1
ATOM 604 C CA . HIS A 1 78 ? 0.992 -10.028 15.188 1.00 87.62 78 HIS A CA 1
ATOM 605 C C . HIS A 1 78 ? -0.095 -9.548 14.213 1.00 87.62 78 HIS A C 1
ATOM 607 O O . HIS A 1 78 ? -1.257 -9.445 14.609 1.00 87.62 78 HIS A O 1
ATOM 613 N N . HIS A 1 79 ? 0.218 -9.334 12.930 1.00 89.06 79 HIS A N 1
ATOM 614 C CA . HIS A 1 79 ? -0.791 -8.979 11.925 1.00 89.06 79 HIS A CA 1
ATOM 615 C C . HIS A 1 79 ? -1.768 -10.123 11.648 1.00 89.06 79 HIS A C 1
ATOM 617 O O . HIS A 1 79 ? -2.971 -9.878 11.509 1.00 89.06 79 HIS A O 1
ATOM 623 N N . PHE A 1 80 ? -1.288 -11.371 11.638 1.00 89.19 80 PHE A N 1
ATOM 624 C CA . PHE A 1 80 ? -2.156 -12.547 11.537 1.00 89.19 80 PHE A CA 1
ATOM 625 C C . PHE A 1 80 ? -3.071 -12.678 12.762 1.00 89.19 80 PHE A C 1
ATOM 627 O O . PHE A 1 80 ? -4.264 -12.958 12.625 1.00 89.19 80 PHE A O 1
ATOM 634 N N . TYR A 1 81 ? -2.566 -12.385 13.966 1.00 88.31 81 TYR A N 1
ATOM 635 C CA . TYR A 1 81 ? -3.389 -12.372 15.184 1.00 88.31 81 TYR A CA 1
ATOM 636 C C . TYR A 1 81 ? -4.534 -11.348 15.121 1.00 88.31 81 TYR A C 1
ATOM 638 O O . TYR A 1 81 ? -5.655 -11.634 15.578 1.00 88.31 81 TYR A O 1
ATOM 646 N N . LEU A 1 82 ? -4.258 -10.190 14.513 1.00 86.94 82 LEU A N 1
ATOM 647 C CA . LEU A 1 82 ? -5.201 -9.095 14.270 1.00 86.94 82 LEU A CA 1
ATOM 648 C C . LEU A 1 82 ? -6.072 -9.300 13.021 1.00 86.94 82 LEU A C 1
ATOM 650 O O . LEU A 1 82 ? -6.947 -8.477 12.764 1.00 86.94 82 LEU A O 1
ATOM 654 N N . ARG A 1 83 ? -5.886 -10.406 12.283 1.00 85.12 83 ARG A N 1
ATOM 655 C CA . ARG A 1 83 ? -6.626 -10.757 11.053 1.00 85.12 83 ARG A CA 1
ATOM 656 C C . ARG A 1 83 ? -6.472 -9.726 9.935 1.00 85.12 83 ARG A C 1
ATOM 658 O O . ARG A 1 83 ? -7.407 -9.453 9.185 1.00 85.12 83 ARG A O 1
ATOM 665 N N . GLN A 1 84 ? -5.289 -9.133 9.839 1.00 87.56 84 GLN A N 1
ATOM 666 C CA . GLN A 1 84 ? -4.939 -8.175 8.798 1.00 87.56 84 GLN A CA 1
ATOM 667 C C . GLN A 1 84 ? -4.038 -8.851 7.761 1.00 87.56 84 GLN A C 1
ATOM 669 O O . GLN A 1 84 ? -2.885 -8.468 7.583 1.00 87.56 84 GLN A O 1
ATOM 674 N N . ASP A 1 85 ? -4.572 -9.858 7.065 1.00 89.12 85 ASP A N 1
ATOM 675 C CA . ASP A 1 85 ? -3.796 -10.766 6.203 1.00 89.12 85 ASP A CA 1
ATOM 676 C C . ASP A 1 85 ? -2.998 -10.030 5.114 1.00 89.12 85 ASP A C 1
ATOM 678 O O . ASP A 1 85 ? -1.849 -10.364 4.841 1.00 89.12 85 ASP A O 1
ATOM 682 N N . ARG A 1 86 ? -3.566 -8.962 4.537 1.00 90.12 86 ARG A N 1
ATOM 683 C CA . ARG A 1 86 ? -2.874 -8.129 3.534 1.00 90.12 86 ARG A CA 1
ATOM 684 C C . ARG A 1 86 ? -1.662 -7.397 4.119 1.00 90.12 86 ARG A C 1
ATOM 686 O O . ARG A 1 86 ? -0.632 -7.312 3.459 1.00 90.12 86 ARG A O 1
ATOM 693 N N . ARG A 1 87 ? -1.764 -6.905 5.361 1.00 90.00 87 ARG A N 1
ATOM 694 C CA . ARG A 1 87 ? -0.632 -6.283 6.074 1.00 90.00 87 ARG A CA 1
ATOM 695 C C . ARG A 1 87 ? 0.417 -7.313 6.428 1.00 90.00 87 ARG A C 1
ATOM 697 O O . ARG A 1 87 ? 1.590 -7.042 6.226 1.00 90.00 87 ARG A O 1
ATOM 704 N N . ALA A 1 88 ? -0.008 -8.490 6.882 1.00 90.62 88 ALA A N 1
ATOM 705 C CA . ALA A 1 88 ? 0.898 -9.594 7.165 1.00 90.62 88 ALA A CA 1
ATOM 706 C C . ALA A 1 88 ? 1.690 -10.008 5.912 1.00 90.62 88 ALA A C 1
ATOM 708 O O . ALA A 1 88 ? 2.901 -10.192 5.982 1.00 90.62 88 ALA A O 1
ATOM 709 N N . PHE A 1 89 ? 1.032 -10.071 4.749 1.00 91.94 89 PHE A N 1
ATOM 710 C CA . PHE A 1 89 ? 1.693 -10.376 3.480 1.00 91.94 89 PHE A CA 1
ATOM 711 C C . PHE A 1 89 ? 2.716 -9.308 3.071 1.00 91.94 89 PHE A C 1
ATOM 713 O O . PHE A 1 89 ? 3.851 -9.641 2.739 1.00 91.94 89 PHE A O 1
ATOM 720 N N . LEU A 1 90 ? 2.342 -8.024 3.138 1.00 91.62 90 LEU A N 1
ATOM 721 C CA . LEU A 1 90 ? 3.263 -6.912 2.870 1.00 91.62 90 LEU A CA 1
ATOM 722 C C . LEU A 1 90 ? 4.458 -6.917 3.824 1.00 91.62 90 LEU A C 1
ATOM 724 O O . LEU A 1 90 ? 5.595 -6.705 3.405 1.00 91.62 90 LEU A O 1
ATOM 728 N N . TRP A 1 91 ? 4.196 -7.197 5.099 1.00 90.69 91 TRP A N 1
ATOM 729 C CA . TRP A 1 91 ? 5.212 -7.287 6.133 1.00 90.69 91 TRP A CA 1
ATOM 730 C C . TRP A 1 91 ? 6.231 -8.379 5.829 1.00 90.69 91 TRP A C 1
ATOM 732 O O . TRP A 1 91 ? 7.432 -8.126 5.814 1.00 90.69 91 TRP A O 1
ATOM 742 N N . TRP A 1 92 ? 5.744 -9.583 5.532 1.00 89.06 92 TRP A N 1
ATOM 743 C CA . TRP A 1 92 ? 6.584 -10.729 5.216 1.00 89.06 92 TRP A CA 1
ATOM 744 C C . TRP A 1 92 ? 7.376 -10.521 3.919 1.00 89.06 92 TRP A C 1
ATOM 746 O O . TRP A 1 92 ? 8.576 -10.776 3.884 1.00 89.06 92 TRP A O 1
ATOM 756 N N . SER A 1 93 ? 6.742 -9.963 2.883 1.00 89.44 93 SER A N 1
ATOM 757 C CA . SER A 1 93 ? 7.386 -9.672 1.595 1.00 89.44 93 SER A CA 1
ATOM 758 C C . SER A 1 93 ? 8.521 -8.643 1.687 1.00 89.44 93 SER A C 1
ATOM 760 O O . SER A 1 93 ? 9.393 -8.617 0.819 1.00 89.44 93 SER A O 1
ATOM 762 N N . THR A 1 94 ? 8.506 -7.779 2.703 1.00 87.06 94 THR A N 1
ATOM 763 C CA . THR A 1 94 ? 9.465 -6.670 2.862 1.00 87.06 94 THR A CA 1
ATOM 764 C C . THR A 1 94 ? 10.356 -6.823 4.087 1.00 87.06 94 THR A C 1
ATOM 766 O O . THR A 1 94 ? 11.127 -5.915 4.400 1.00 87.06 94 THR A O 1
ATOM 769 N N . LEU A 1 95 ? 10.228 -7.954 4.792 1.00 84.81 95 LEU A N 1
ATOM 770 C CA . LEU A 1 95 ? 10.905 -8.235 6.056 1.00 84.81 95 LEU A CA 1
ATOM 771 C C . LEU A 1 95 ? 10.739 -7.083 7.068 1.00 84.81 95 LEU A C 1
ATOM 773 O O . LEU A 1 95 ? 11.698 -6.617 7.679 1.00 84.81 95 LEU A O 1
ATOM 777 N N . GLY A 1 96 ? 9.503 -6.597 7.218 1.00 77.69 96 GLY A N 1
ATOM 778 C CA . GLY A 1 96 ? 9.157 -5.522 8.152 1.00 77.69 96 GLY A CA 1
ATOM 779 C C . GLY A 1 96 ? 9.546 -4.122 7.685 1.00 77.69 96 GLY A C 1
ATOM 780 O O . GLY A 1 96 ? 10.004 -3.304 8.488 1.00 77.69 96 GLY A O 1
ATOM 781 N N . TYR A 1 97 ? 9.362 -3.841 6.390 1.00 81.88 97 TYR A N 1
ATOM 782 C CA . TYR A 1 97 ? 9.656 -2.546 5.768 1.00 81.88 97 TYR A CA 1
ATOM 783 C C . TYR A 1 97 ? 11.082 -2.057 6.066 1.00 81.88 97 TYR A C 1
ATOM 785 O O . TYR A 1 97 ? 11.281 -0.912 6.482 1.00 81.88 97 TYR A O 1
ATOM 793 N N . PHE A 1 98 ? 12.066 -2.949 5.903 1.00 81.69 98 PHE A N 1
ATOM 794 C CA . PHE A 1 98 ? 13.489 -2.666 6.144 1.00 81.69 98 PHE A CA 1
ATOM 795 C C . PHE A 1 98 ? 13.796 -2.171 7.572 1.00 81.69 98 PHE A C 1
ATOM 797 O O . PHE A 1 98 ? 14.679 -1.343 7.780 1.00 81.69 98 PHE A O 1
ATOM 804 N N . GLY A 1 99 ? 13.037 -2.635 8.571 1.00 81.56 99 GLY A N 1
ATOM 805 C CA . GLY A 1 99 ? 13.239 -2.311 9.990 1.00 81.56 99 GLY A CA 1
ATOM 806 C C . GLY A 1 99 ? 12.602 -0.996 10.456 1.00 81.56 99 GLY A C 1
ATOM 807 O O . GLY A 1 99 ? 12.238 -0.882 11.626 1.00 81.56 99 GLY A O 1
ATOM 808 N N . ILE A 1 100 ? 12.359 -0.030 9.562 1.00 84.31 100 ILE A N 1
ATOM 809 C CA . ILE A 1 100 ? 11.655 1.222 9.909 1.00 84.31 100 ILE A CA 1
ATOM 810 C C . ILE A 1 100 ? 10.200 0.926 10.291 1.00 84.31 100 ILE A C 1
ATOM 812 O O . ILE A 1 100 ? 9.666 1.486 11.253 1.00 84.31 100 ILE A O 1
ATOM 816 N N . GLY A 1 101 ? 9.567 0.004 9.563 1.00 84.31 101 GLY A N 1
ATOM 817 C CA . GLY A 1 101 ? 8.209 -0.442 9.852 1.00 84.31 101 GLY A CA 1
ATOM 818 C C . GLY A 1 101 ? 8.060 -1.031 11.247 1.00 84.31 101 GLY A C 1
ATOM 819 O O . GLY A 1 101 ? 7.071 -0.753 11.919 1.00 84.31 101 GLY A O 1
ATOM 820 N N . TRP A 1 102 ? 9.071 -1.771 11.706 1.00 84.94 102 TRP A N 1
ATOM 821 C CA . TRP A 1 102 ? 9.096 -2.383 13.035 1.00 84.94 102 TRP A CA 1
ATOM 822 C C . TRP A 1 102 ? 8.976 -1.351 14.159 1.00 84.94 102 TRP A C 1
ATOM 824 O O . TRP A 1 102 ? 8.188 -1.549 15.084 1.00 84.94 102 TRP A O 1
ATOM 834 N N . ILE A 1 103 ? 9.655 -0.207 14.032 1.00 87.06 103 ILE A N 1
ATOM 835 C CA . ILE A 1 103 ? 9.576 0.897 15.002 1.00 87.06 103 ILE A CA 1
ATOM 836 C C . ILE A 1 103 ? 8.239 1.637 14.886 1.00 87.06 103 ILE A C 1
ATOM 838 O O . ILE A 1 103 ? 7.558 1.867 15.889 1.00 87.06 103 ILE A O 1
ATOM 842 N N . ALA A 1 104 ? 7.837 1.995 13.662 1.00 86.94 104 ALA A N 1
ATOM 843 C CA . ALA A 1 104 ? 6.597 2.733 13.413 1.00 86.94 104 ALA A CA 1
ATOM 844 C C . ALA A 1 104 ? 5.346 1.967 13.876 1.00 86.94 104 ALA A C 1
ATOM 846 O O . ALA A 1 104 ? 4.287 2.558 14.104 1.00 86.94 104 ALA A O 1
ATOM 847 N N . GLU A 1 105 ? 5.450 0.649 14.006 1.00 87.75 105 GLU A N 1
ATOM 848 C CA . GLU A 1 105 ? 4.345 -0.211 14.378 1.00 87.75 105 GLU A CA 1
ATOM 849 C C . GLU A 1 105 ? 3.993 -0.183 15.869 1.00 87.75 105 GLU A C 1
ATOM 851 O O . GLU A 1 105 ? 2.816 -0.328 16.211 1.00 87.75 105 GLU A O 1
ATOM 856 N N . ILE A 1 106 ? 4.948 0.114 16.754 1.00 89.69 106 ILE A N 1
ATOM 857 C CA . ILE A 1 106 ? 4.690 0.252 18.200 1.00 89.69 106 ILE A CA 1
ATOM 858 C C . ILE A 1 106 ? 3.541 1.238 18.456 1.00 89.69 106 ILE A C 1
ATOM 860 O O . ILE A 1 106 ? 2.686 1.003 19.315 1.00 89.69 106 ILE A O 1
ATOM 864 N N . LEU A 1 107 ? 3.495 2.313 17.662 1.00 90.88 107 LEU A N 1
ATOM 865 C CA . LEU A 1 107 ? 2.474 3.359 17.721 1.00 90.88 107 LEU A CA 1
ATOM 866 C C . LEU A 1 107 ? 1.146 2.943 17.066 1.00 90.88 107 LEU A C 1
ATOM 868 O O . LEU A 1 107 ? 0.089 3.469 17.413 1.00 90.88 107 LEU A O 1
ATOM 872 N N . GLN A 1 108 ? 1.178 2.000 16.122 1.00 89.56 108 GLN A N 1
ATOM 873 C CA . GLN A 1 108 ? 0.010 1.575 15.346 1.00 89.56 108 GLN A CA 1
ATOM 874 C C . GLN A 1 108 ? -0.749 0.411 15.995 1.00 89.56 108 GLN A C 1
ATOM 876 O O . GLN A 1 108 ? -1.972 0.334 15.843 1.00 89.56 108 GLN A O 1
ATOM 881 N N . ILE A 1 109 ? -0.075 -0.461 16.756 1.00 91.62 109 ILE A N 1
ATOM 882 C CA . ILE A 1 109 ? -0.685 -1.626 17.428 1.00 91.62 109 ILE A CA 1
ATOM 883 C C . ILE A 1 109 ? -1.950 -1.266 18.232 1.00 91.62 109 ILE A C 1
ATOM 885 O O . ILE A 1 109 ? -2.968 -1.938 18.038 1.00 91.62 109 ILE A O 1
ATOM 889 N N . PRO A 1 110 ? -1.980 -0.200 19.061 1.00 91.56 110 PRO A N 1
ATOM 890 C CA . PRO A 1 110 ? -3.179 0.151 19.822 1.00 91.56 110 PRO A CA 1
ATOM 891 C C . PRO A 1 110 ? -4.376 0.505 18.936 1.00 91.56 110 PRO A C 1
ATOM 893 O O . PRO A 1 110 ? -5.517 0.159 19.245 1.00 91.56 110 PRO A O 1
ATOM 896 N N . ALA A 1 111 ? -4.136 1.184 17.811 1.00 90.06 111 ALA A N 1
ATOM 897 C CA . ALA A 1 111 ? -5.182 1.495 16.844 1.00 90.06 111 ALA A CA 1
ATOM 898 C C . ALA A 1 111 ? -5.693 0.224 16.152 1.00 90.06 111 ALA A C 1
ATOM 900 O O . ALA A 1 111 ? -6.903 0.037 16.042 1.00 90.06 111 ALA A O 1
ATOM 901 N N . MET A 1 112 ? -4.791 -0.681 15.764 1.00 90.25 112 MET A N 1
ATOM 902 C CA . MET A 1 112 ? -5.159 -1.939 15.111 1.00 90.25 112 MET A CA 1
ATOM 903 C C . MET A 1 112 ? -5.939 -2.888 16.025 1.00 90.25 112 MET A C 1
ATOM 905 O O . MET A 1 112 ? -6.863 -3.551 15.562 1.00 90.25 112 MET A O 1
ATOM 909 N N . VAL A 1 113 ? -5.599 -2.952 17.315 1.00 91.62 113 VAL A N 1
ATOM 910 C CA . VAL A 1 113 ? -6.339 -3.772 18.287 1.00 91.62 113 VAL A CA 1
ATOM 911 C C . VAL A 1 113 ? -7.745 -3.218 18.512 1.00 91.62 113 VAL A C 1
ATOM 913 O O . VAL A 1 113 ? -8.693 -3.997 18.556 1.00 91.62 113 VAL A O 1
ATOM 916 N N . ARG A 1 114 ? -7.909 -1.890 18.591 1.00 90.25 114 ARG A N 1
ATOM 917 C CA . ARG A 1 114 ? -9.240 -1.259 18.692 1.00 90.25 114 ARG A CA 1
ATOM 918 C C . ARG A 1 114 ? -10.104 -1.516 17.459 1.00 90.25 114 ARG A C 1
ATOM 920 O O . ARG A 1 114 ? -11.287 -1.805 17.617 1.00 90.25 114 ARG A O 1
ATOM 927 N N . ASP A 1 115 ? -9.506 -1.463 16.269 1.00 88.56 115 ASP A N 1
ATOM 928 C CA . ASP A 1 115 ? -10.171 -1.819 15.009 1.00 88.56 115 ASP A CA 1
ATOM 929 C C . ASP A 1 115 ? -10.585 -3.302 15.001 1.00 88.56 115 ASP A C 1
ATOM 931 O O . ASP A 1 115 ? -11.737 -3.623 14.738 1.00 88.56 115 ASP A O 1
ATOM 935 N N . ALA A 1 116 ? -9.691 -4.216 15.398 1.00 88.00 116 ALA A N 1
ATOM 936 C CA . ALA A 1 116 ? -9.979 -5.655 15.445 1.00 88.00 116 ALA A CA 1
ATOM 937 C C . ALA A 1 116 ? -11.014 -6.064 16.518 1.00 88.00 116 ALA A C 1
ATOM 939 O O . ALA A 1 116 ? -11.641 -7.124 16.401 1.00 88.00 116 ALA A O 1
ATOM 940 N N . ASN A 1 117 ? -11.162 -5.252 17.568 1.00 89.12 117 ASN A N 1
ATOM 941 C CA . ASN A 1 117 ? -12.096 -5.467 18.675 1.00 89.12 117 ASN A CA 1
ATOM 942 C C . ASN A 1 117 ? -13.455 -4.789 18.482 1.00 89.12 117 ASN A C 1
ATOM 944 O O . ASN A 1 117 ? -14.318 -4.958 19.346 1.00 89.12 117 ASN A O 1
ATOM 948 N N . ASP A 1 118 ? -13.646 -4.054 17.381 1.00 87.56 118 ASP A N 1
ATOM 949 C CA . ASP A 1 118 ? -14.852 -3.272 17.107 1.00 87.56 118 ASP A CA 1
ATOM 950 C C . ASP A 1 118 ? -15.217 -2.327 18.275 1.00 87.56 118 ASP A C 1
ATOM 952 O O . ASP A 1 118 ? -16.376 -2.225 18.685 1.00 87.56 118 ASP A O 1
ATOM 956 N N . ASP A 1 119 ? -14.212 -1.647 18.847 1.00 88.88 119 ASP A N 1
ATOM 957 C CA . ASP A 1 119 ? -14.397 -0.750 19.997 1.00 88.88 119 ASP A CA 1
ATOM 958 C C . ASP A 1 119 ? -15.453 0.333 19.674 1.00 88.88 119 ASP A C 1
ATOM 960 O O . ASP A 1 119 ? -15.328 1.025 18.655 1.00 88.88 119 ASP A O 1
ATOM 964 N N . PRO A 1 120 ? -16.475 0.551 20.531 1.00 87.81 120 PRO A N 1
ATOM 965 C CA . PRO A 1 120 ? -17.477 1.597 20.336 1.00 87.81 120 PRO A CA 1
ATOM 966 C C . PRO A 1 120 ? -16.903 2.989 20.050 1.00 87.81 120 PRO A C 1
ATOM 968 O O . PRO A 1 120 ? -17.546 3.775 19.350 1.00 87.81 120 PRO A O 1
ATOM 971 N N . ARG A 1 121 ? -15.721 3.323 20.586 1.00 89.56 121 ARG A N 1
ATOM 972 C CA . ARG A 1 121 ? -15.042 4.598 20.296 1.00 89.56 121 ARG A CA 1
ATOM 973 C C . ARG A 1 121 ? -14.573 4.652 18.845 1.00 89.56 121 ARG A C 1
ATOM 975 O O . ARG A 1 121 ? -14.937 5.580 18.127 1.00 89.56 121 ARG A O 1
ATOM 982 N N . PHE A 1 122 ? -13.875 3.610 18.398 1.00 89.50 122 PHE A N 1
ATOM 983 C CA . PHE A 1 122 ? -13.408 3.476 17.020 1.00 89.50 122 PHE A CA 1
ATOM 984 C C . PHE A 1 122 ? -14.576 3.481 16.025 1.00 89.50 122 PHE A C 1
ATOM 986 O O . PHE A 1 122 ? -14.541 4.202 15.031 1.00 89.50 122 PHE A O 1
ATOM 993 N N . VAL A 1 123 ? -15.657 2.750 16.321 1.00 89.62 123 VAL A N 1
ATOM 994 C CA . VAL A 1 123 ? -16.861 2.706 15.472 1.00 89.62 123 VAL A CA 1
ATOM 995 C C . VAL A 1 123 ? -17.484 4.098 15.319 1.00 89.62 123 VAL A C 1
ATOM 997 O O . VAL A 1 123 ? -17.910 4.470 14.224 1.00 89.62 123 VAL A O 1
ATOM 1000 N N . LYS A 1 124 ? -17.550 4.885 16.402 1.00 91.44 124 LYS A N 1
ATOM 1001 C CA . LYS A 1 124 ? -18.081 6.257 16.370 1.00 91.44 124 LYS A CA 1
ATOM 1002 C C . LYS A 1 124 ? -17.196 7.184 15.540 1.00 91.44 124 LYS A C 1
ATOM 1004 O O . LYS A 1 124 ? -17.724 7.884 14.679 1.00 91.44 124 LYS A O 1
ATOM 1009 N N . GLU A 1 125 ? -15.885 7.163 15.768 1.00 90.50 125 GLU A N 1
ATOM 1010 C CA . GLU A 1 125 ? -14.904 7.970 15.029 1.00 90.50 125 GLU A CA 1
ATOM 1011 C C . GLU A 1 125 ? -14.908 7.629 13.532 1.00 90.50 125 GLU A C 1
ATOM 1013 O O . GLU A 1 125 ? -14.995 8.515 12.681 1.00 90.50 125 GLU A O 1
ATOM 1018 N N . PHE A 1 126 ? -14.915 6.338 13.192 1.00 90.62 126 PHE A N 1
ATOM 1019 C CA . PHE A 1 126 ? -14.968 5.880 11.806 1.00 90.62 126 PHE A CA 1
ATOM 1020 C C . PHE A 1 126 ? -16.271 6.305 11.117 1.00 90.62 126 PHE A C 1
ATOM 1022 O O . PHE A 1 126 ? -16.251 6.826 10.003 1.00 90.62 126 PHE A O 1
ATOM 1029 N N . ASN A 1 127 ? -17.414 6.183 11.798 1.00 91.00 127 ASN A N 1
ATOM 1030 C CA . ASN A 1 127 ? -18.693 6.653 11.264 1.00 91.00 127 ASN A CA 1
ATOM 1031 C C . ASN A 1 127 ? -18.763 8.180 11.114 1.00 91.00 127 ASN A C 1
ATOM 1033 O O . ASN A 1 127 ? -19.406 8.671 10.187 1.00 91.00 127 ASN A O 1
ATOM 1037 N N . GLN A 1 128 ? -18.107 8.947 11.989 1.00 91.50 128 GLN A N 1
ATOM 1038 C CA . GLN A 1 128 ? -17.953 10.392 11.793 1.00 91.50 128 GLN A CA 1
ATOM 1039 C C . GLN A 1 128 ? -17.137 10.684 10.529 1.00 91.50 128 GLN A C 1
ATOM 1041 O O . GLN A 1 128 ? -17.536 11.528 9.728 1.00 91.50 128 GLN A O 1
ATOM 1046 N N . LEU A 1 129 ? -16.056 9.936 10.295 1.00 89.44 129 LEU A N 1
ATOM 1047 C CA . LEU A 1 129 ? -15.227 10.089 9.102 1.00 89.44 129 LEU A CA 1
ATOM 1048 C C . LEU A 1 129 ? -15.998 9.785 7.808 1.00 89.44 129 LEU A C 1
ATOM 1050 O O . LEU A 1 129 ? -15.866 10.537 6.845 1.00 89.44 129 LEU A O 1
ATOM 1054 N N . LEU A 1 130 ? -16.850 8.753 7.807 1.00 90.12 130 LEU A N 1
ATOM 1055 C CA . LEU A 1 130 ? -17.730 8.405 6.677 1.00 90.12 130 LEU A CA 1
ATOM 1056 C C . LEU A 1 130 ? -18.809 9.465 6.397 1.00 90.12 130 LEU A C 1
ATOM 1058 O O . LEU A 1 130 ? -19.248 9.638 5.256 1.00 90.12 130 LEU A O 1
ATOM 1062 N N . ARG A 1 131 ? -19.250 10.194 7.430 1.00 89.50 131 ARG A N 1
ATOM 1063 C CA . ARG A 1 131 ? -20.187 11.318 7.271 1.00 89.50 131 ARG A CA 1
ATOM 1064 C C . ARG A 1 131 ? -19.510 12.522 6.628 1.00 89.50 131 ARG A C 1
ATOM 1066 O O . ARG A 1 131 ? -20.096 13.141 5.746 1.00 89.50 131 ARG A O 1
ATOM 1073 N N . THR A 1 132 ? -18.283 12.827 7.038 1.00 90.38 132 THR A N 1
ATOM 1074 C CA . THR A 1 132 ? -17.541 13.987 6.529 1.00 90.38 132 THR A CA 1
ATOM 1075 C C . THR A 1 132 ? -16.958 13.733 5.138 1.00 90.38 132 THR A C 1
ATOM 1077 O O . THR A 1 132 ? -17.041 14.596 4.268 1.00 90.38 132 THR A O 1
ATOM 1080 N N . ASN A 1 133 ? -16.395 12.545 4.900 1.00 89.75 133 ASN A N 1
ATOM 1081 C CA . ASN A 1 133 ? -15.605 12.249 3.709 1.00 89.75 133 ASN A CA 1
ATOM 1082 C C . ASN A 1 133 ? -16.247 11.152 2.852 1.00 89.75 133 ASN A C 1
ATOM 1084 O O . ASN A 1 133 ? -16.282 9.981 3.232 1.00 89.75 133 ASN A O 1
ATOM 1088 N N . ARG A 1 134 ? -16.686 11.512 1.637 1.00 86.81 134 ARG A N 1
ATOM 1089 C CA . ARG A 1 134 ? -17.217 10.533 0.665 1.00 86.81 134 ARG A CA 1
ATOM 1090 C C . ARG A 1 134 ? -16.160 9.538 0.176 1.00 86.81 134 ARG A C 1
ATOM 1092 O O . ARG A 1 134 ? -16.498 8.392 -0.097 1.00 86.81 134 ARG A O 1
ATOM 1099 N N . LYS A 1 135 ? -14.905 9.975 0.071 1.00 88.94 135 LYS A N 1
ATOM 1100 C CA . LYS A 1 135 ? -13.736 9.149 -0.256 1.00 88.94 135 LYS A CA 1
ATOM 1101 C C . LYS A 1 135 ? -12.728 9.222 0.890 1.00 88.94 135 LYS A C 1
ATOM 1103 O O . LYS A 1 135 ? -12.684 10.255 1.557 1.00 88.94 135 LYS A O 1
ATOM 1108 N N . PRO A 1 136 ? -11.924 8.179 1.127 1.00 90.81 136 PRO A N 1
ATOM 1109 C CA . PRO A 1 136 ? -10.887 8.232 2.148 1.00 90.81 136 PRO A CA 1
ATOM 1110 C C . PRO A 1 136 ? -9.896 9.374 1.886 1.00 90.81 136 PRO A C 1
ATOM 1112 O O . PRO A 1 136 ? -9.521 9.610 0.731 1.00 90.81 136 PRO A O 1
ATOM 1115 N N . PRO A 1 137 ? -9.487 10.105 2.940 1.00 91.81 137 PRO A N 1
ATOM 1116 C CA . PRO A 1 137 ? -8.576 11.231 2.800 1.00 91.81 137 PRO A CA 1
ATOM 1117 C C . PRO A 1 137 ? -7.213 10.779 2.260 1.00 91.81 137 PRO A C 1
ATOM 1119 O O . PRO A 1 137 ? -6.852 9.600 2.286 1.00 91.81 137 PRO A O 1
ATOM 1122 N N . PHE A 1 138 ? -6.444 11.723 1.725 1.00 92.12 138 PHE A N 1
ATOM 1123 C CA . PHE A 1 138 ? -5.076 11.445 1.304 1.00 92.12 138 PHE A CA 1
ATOM 1124 C C . PHE A 1 138 ? -4.183 11.241 2.535 1.00 92.12 138 PHE A C 1
ATOM 1126 O O . PHE A 1 138 ? -4.158 12.082 3.432 1.00 92.12 138 PHE A O 1
ATOM 1133 N N . SER A 1 139 ? -3.465 10.118 2.583 1.00 92.19 139 SER A N 1
ATOM 1134 C CA . SER A 1 139 ? -2.522 9.803 3.654 1.00 92.19 139 SER A CA 1
ATOM 1135 C C . SER A 1 139 ? -1.120 9.728 3.074 1.00 92.19 139 SER A C 1
ATOM 1137 O O . SER A 1 139 ? -0.785 8.776 2.372 1.00 92.19 139 SER A O 1
ATOM 1139 N N . THR A 1 140 ? -0.283 10.706 3.416 1.00 93.31 140 THR A N 1
ATOM 1140 C CA . THR A 1 140 ? 1.101 10.777 2.932 1.00 93.31 140 THR A CA 1
ATOM 1141 C C . THR A 1 140 ? 1.885 9.513 3.272 1.00 93.31 140 THR A C 1
ATOM 1143 O O . THR A 1 140 ? 2.585 8.980 2.420 1.00 93.31 140 THR A O 1
ATOM 1146 N N . GLY A 1 141 ? 1.721 8.978 4.487 1.00 91.81 141 GLY A N 1
ATOM 1147 C CA . GLY A 1 141 ? 2.415 7.757 4.904 1.00 91.81 141 GLY A CA 1
ATOM 1148 C C . GLY A 1 141 ? 2.043 6.542 4.051 1.00 91.81 141 GLY A C 1
ATOM 1149 O O . GLY A 1 141 ? 2.920 5.777 3.662 1.00 91.81 141 GLY A O 1
ATOM 1150 N N . ARG A 1 142 ? 0.760 6.382 3.701 1.00 92.38 142 ARG A N 1
ATOM 1151 C CA . ARG A 1 142 ? 0.303 5.273 2.843 1.00 92.38 142 ARG A CA 1
ATOM 1152 C C . ARG A 1 142 ? 0.744 5.453 1.397 1.00 92.38 142 ARG A C 1
ATOM 1154 O O . ARG A 1 142 ? 1.152 4.477 0.778 1.00 92.38 142 ARG A O 1
ATOM 1161 N N . PHE A 1 143 ? 0.707 6.682 0.890 1.00 95.56 143 PHE A N 1
ATOM 1162 C CA . PHE A 1 143 ? 1.171 7.005 -0.456 1.00 95.56 143 PHE A CA 1
ATOM 1163 C C . PHE A 1 143 ? 2.670 6.726 -0.625 1.00 95.56 143 PHE A C 1
ATOM 1165 O O . PHE A 1 143 ? 3.069 6.014 -1.544 1.00 95.56 143 PHE A O 1
ATOM 1172 N N . LEU A 1 144 ? 3.499 7.206 0.309 1.00 95.00 144 LEU A N 1
ATOM 1173 C CA . LEU A 1 144 ? 4.939 6.936 0.314 1.00 95.00 144 LEU A CA 1
ATOM 1174 C C . LEU A 1 144 ? 5.231 5.440 0.449 1.00 95.00 144 LEU A C 1
ATOM 1176 O O . LEU A 1 144 ? 6.082 4.913 -0.265 1.00 95.00 144 LEU A O 1
ATOM 1180 N N . LEU A 1 145 ? 4.488 4.743 1.313 1.00 93.62 145 LEU A N 1
ATOM 1181 C CA . LEU A 1 145 ? 4.600 3.295 1.444 1.00 93.62 145 LEU A CA 1
ATOM 1182 C C . LEU A 1 145 ? 4.267 2.583 0.127 1.00 93.62 145 LEU A C 1
ATOM 1184 O O . LEU A 1 145 ? 4.991 1.679 -0.271 1.00 93.62 145 LEU A O 1
ATOM 1188 N N . ALA A 1 146 ? 3.210 3.000 -0.573 1.00 95.62 146 ALA A N 1
ATOM 1189 C CA . ALA A 1 146 ? 2.822 2.412 -1.851 1.00 95.62 146 ALA A CA 1
ATOM 1190 C C . ALA A 1 146 ? 3.910 2.595 -2.918 1.00 95.62 146 ALA A C 1
ATOM 1192 O O . ALA A 1 146 ? 4.224 1.637 -3.623 1.00 95.62 146 ALA A O 1
ATOM 1193 N N . ILE A 1 147 ? 4.530 3.779 -2.991 1.00 96.31 147 ILE A N 1
ATOM 1194 C CA . ILE A 1 147 ? 5.672 4.034 -3.883 1.00 96.31 147 ILE A CA 1
ATOM 1195 C C . ILE A 1 147 ? 6.841 3.114 -3.526 1.00 96.31 147 ILE A C 1
ATOM 1197 O O . ILE A 1 147 ? 7.384 2.452 -4.405 1.00 96.31 147 ILE A O 1
ATOM 1201 N N . MET A 1 148 ? 7.203 3.038 -2.243 1.00 95.12 148 MET A N 1
ATOM 1202 C CA . MET A 1 148 ? 8.343 2.246 -1.779 1.00 95.12 148 MET A CA 1
ATOM 1203 C C . MET A 1 148 ? 8.151 0.745 -2.047 1.00 95.12 148 MET A C 1
ATOM 1205 O O . MET A 1 148 ? 9.063 0.088 -2.542 1.00 95.12 148 MET A O 1
ATOM 1209 N N . ILE A 1 149 ? 6.957 0.204 -1.780 1.00 95.31 149 ILE A N 1
ATOM 1210 C CA . ILE A 1 149 ? 6.638 -1.206 -2.049 1.00 95.31 149 ILE A CA 1
ATOM 1211 C C . ILE A 1 149 ? 6.533 -1.489 -3.544 1.00 95.31 149 ILE A C 1
ATOM 1213 O O . ILE A 1 149 ? 7.054 -2.503 -4.002 1.00 95.31 149 ILE A O 1
ATOM 1217 N N . GLY A 1 150 ? 5.892 -0.602 -4.309 1.00 96.06 150 GLY A N 1
ATOM 1218 C CA . GLY A 1 150 ? 5.834 -0.717 -5.763 1.00 96.06 150 GLY A CA 1
ATOM 1219 C C . GLY A 1 150 ? 7.235 -0.767 -6.368 1.00 96.06 150 GLY A C 1
ATOM 1220 O O . GLY A 1 150 ? 7.537 -1.675 -7.139 1.00 96.06 150 GLY A O 1
ATOM 1221 N N . TYR A 1 151 ? 8.109 0.151 -5.949 1.00 95.56 151 TYR A N 1
ATOM 1222 C CA . TYR A 1 151 ? 9.513 0.174 -6.348 1.00 95.56 151 TYR A CA 1
ATOM 1223 C C . TYR A 1 151 ? 10.222 -1.137 -5.988 1.00 95.56 151 TYR A C 1
ATOM 1225 O O . TYR A 1 151 ? 10.811 -1.773 -6.857 1.00 95.56 151 TYR A O 1
ATOM 1233 N N . TRP A 1 152 ? 10.107 -1.585 -4.733 1.00 95.25 152 TRP A N 1
ATOM 1234 C CA . TRP A 1 152 ? 10.743 -2.815 -4.256 1.00 95.25 152 TRP A CA 1
ATOM 1235 C C . TRP A 1 152 ? 10.322 -4.053 -5.055 1.00 95.25 152 TRP A C 1
ATOM 1237 O O . TRP A 1 152 ? 11.171 -4.814 -5.511 1.00 95.25 152 TRP A O 1
ATOM 1247 N N . TRP A 1 153 ? 9.020 -4.253 -5.270 1.00 95.69 153 TRP A N 1
ATOM 1248 C CA . TRP A 1 153 ? 8.520 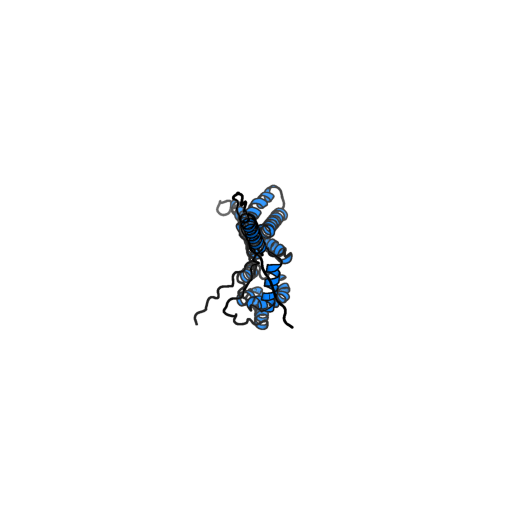-5.421 -6.005 1.00 95.69 153 TRP A CA 1
ATOM 1249 C C . TRP A 1 153 ? 8.924 -5.401 -7.471 1.00 95.69 153 TRP A C 1
ATOM 1251 O O . TRP A 1 153 ? 9.297 -6.438 -8.016 1.00 95.69 153 TRP A O 1
ATOM 1261 N N . GLY A 1 154 ? 8.888 -4.230 -8.107 1.00 95.62 154 GLY A N 1
ATOM 1262 C CA . GLY A 1 154 ? 9.389 -4.096 -9.466 1.00 95.62 154 GLY A CA 1
ATOM 1263 C C . GLY A 1 154 ? 10.883 -4.430 -9.560 1.00 95.62 154 GLY A C 1
ATOM 1264 O O . GLY A 1 154 ? 11.288 -5.144 -10.475 1.00 95.62 154 GLY A O 1
ATOM 1265 N N . GLN A 1 155 ? 11.690 -3.936 -8.618 1.00 94.38 155 GLN A N 1
ATOM 1266 C CA . GLN A 1 155 ? 13.134 -4.185 -8.572 1.00 94.38 155 GLN A CA 1
ATOM 1267 C C . GLN A 1 155 ? 13.453 -5.672 -8.388 1.00 94.38 155 GLN A C 1
ATOM 1269 O O . GLN A 1 155 ? 14.317 -6.207 -9.075 1.00 94.38 155 GLN A O 1
ATOM 1274 N N . MET A 1 156 ? 12.700 -6.380 -7.541 1.00 94.56 156 MET A N 1
ATOM 1275 C CA . MET A 1 156 ? 12.833 -7.836 -7.396 1.00 94.56 156 MET A CA 1
ATOM 1276 C C . MET A 1 156 ? 12.577 -8.583 -8.708 1.00 94.56 156 MET A C 1
ATOM 1278 O O . MET A 1 156 ? 13.313 -9.513 -9.028 1.00 94.56 156 MET A O 1
ATOM 1282 N N . ILE A 1 157 ? 11.577 -8.164 -9.492 1.00 94.50 157 ILE A N 1
ATOM 1283 C CA . ILE A 1 157 ? 11.329 -8.754 -10.815 1.00 94.50 157 ILE A CA 1
ATOM 1284 C C . ILE A 1 157 ? 12.490 -8.459 -11.761 1.00 94.50 157 ILE A C 1
ATOM 1286 O O . ILE A 1 157 ? 12.928 -9.355 -12.471 1.00 94.50 157 ILE A O 1
ATOM 1290 N N . MET A 1 158 ? 13.006 -7.231 -11.767 1.00 92.00 158 MET A N 1
ATOM 1291 C CA . MET A 1 158 ? 14.108 -6.854 -12.648 1.00 92.00 158 MET A CA 1
ATOM 1292 C C . MET A 1 158 ? 15.394 -7.629 -12.342 1.00 92.00 158 MET A C 1
ATOM 1294 O O . MET A 1 158 ? 16.007 -8.170 -13.258 1.00 92.00 158 MET A O 1
ATOM 1298 N N . ILE A 1 159 ? 15.767 -7.744 -11.065 1.00 92.38 159 ILE A N 1
ATOM 1299 C CA . ILE A 1 159 ? 16.962 -8.484 -10.625 1.00 92.38 159 ILE A CA 1
ATOM 1300 C C . ILE A 1 159 ? 16.828 -9.986 -10.914 1.00 92.38 159 ILE A C 1
ATOM 1302 O O . ILE A 1 159 ? 17.825 -10.658 -11.173 1.00 92.38 159 ILE A O 1
ATOM 1306 N N . ALA A 1 160 ? 15.605 -10.522 -10.904 1.00 92.12 160 ALA A N 1
ATOM 1307 C CA . ALA A 1 160 ? 15.355 -11.918 -11.246 1.00 92.12 160 ALA A CA 1
ATOM 1308 C C . ALA A 1 160 ? 15.552 -12.230 -12.744 1.00 92.12 160 ALA A C 1
ATOM 1310 O O . ALA A 1 160 ? 15.677 -13.402 -13.101 1.00 92.12 160 ALA A O 1
ATOM 1311 N N . ILE A 1 161 ? 15.572 -11.219 -13.622 1.00 89.50 161 ILE A N 1
ATOM 1312 C CA . ILE A 1 161 ? 15.714 -11.402 -15.070 1.00 89.50 161 ILE A CA 1
ATOM 1313 C C . ILE A 1 161 ? 17.205 -11.384 -15.449 1.00 89.50 161 ILE A C 1
ATOM 1315 O O . ILE A 1 161 ? 17.883 -10.374 -15.227 1.00 89.50 161 ILE A O 1
ATOM 1319 N N . PRO A 1 162 ? 17.737 -12.461 -16.062 1.00 85.88 162 PRO A N 1
ATOM 1320 C CA . PRO A 1 162 ? 19.124 -12.490 -16.507 1.00 85.88 162 PRO A CA 1
ATOM 1321 C C . PRO A 1 162 ? 19.349 -11.498 -17.657 1.00 85.88 162 PRO A C 1
ATOM 1323 O O . PRO A 1 162 ? 18.570 -11.436 -18.605 1.00 85.88 162 PRO A O 1
ATOM 1326 N N . GLN A 1 163 ? 20.443 -10.738 -17.575 1.00 78.75 163 GLN A N 1
ATOM 1327 C CA . GLN A 1 163 ? 20.820 -9.718 -18.567 1.00 78.75 163 GLN A CA 1
ATOM 1328 C C . GLN A 1 163 ? 21.595 -10.291 -19.764 1.00 78.75 163 GLN A C 1
ATOM 1330 O O . GLN A 1 163 ? 21.881 -9.584 -20.726 1.00 78.75 163 GLN A O 1
ATOM 1335 N N . THR A 1 164 ? 21.980 -11.564 -19.700 1.00 82.56 164 THR A N 1
ATOM 1336 C CA . THR A 1 164 ? 22.749 -12.247 -20.740 1.00 82.56 164 THR A CA 1
ATOM 1337 C C . THR A 1 164 ? 21.910 -13.328 -21.404 1.00 82.56 164 THR A C 1
ATOM 1339 O O . THR A 1 164 ? 20.959 -13.852 -20.821 1.00 82.56 164 THR A O 1
ATOM 1342 N N . VAL A 1 165 ? 22.278 -13.677 -22.639 1.00 80.12 165 VAL A N 1
ATOM 1343 C CA . VAL A 1 165 ? 21.658 -14.781 -23.374 1.00 80.12 165 VAL A CA 1
ATOM 1344 C C . VAL A 1 165 ? 21.892 -16.069 -22.587 1.00 80.12 165 VAL A C 1
ATOM 1346 O O . VAL A 1 165 ? 23.003 -16.594 -22.529 1.00 80.12 165 VAL A O 1
ATOM 1349 N N . PHE A 1 166 ? 20.834 -16.569 -21.960 1.00 75.62 166 PHE A N 1
ATOM 1350 C CA . PHE A 1 166 ? 20.856 -17.762 -21.125 1.00 75.62 166 PHE A CA 1
ATOM 1351 C C . PHE A 1 166 ? 20.010 -18.827 -21.822 1.00 75.62 166 PHE A C 1
ATOM 1353 O O . PHE A 1 166 ? 18.861 -18.566 -22.177 1.00 75.62 166 PHE A O 1
ATOM 1360 N N . PHE A 1 167 ? 20.592 -20.004 -22.078 1.00 80.06 167 PHE A N 1
ATOM 1361 C CA . PHE A 1 167 ? 20.013 -21.061 -22.929 1.00 80.06 167 PHE A CA 1
ATOM 1362 C C . PHE A 1 167 ? 19.760 -20.674 -24.403 1.00 80.06 167 PHE A C 1
ATOM 1364 O O . PHE A 1 167 ? 18.922 -21.277 -25.066 1.00 80.06 167 PHE A O 1
ATOM 1371 N N . GLY A 1 168 ? 20.482 -19.685 -24.944 1.00 80.88 168 GLY A N 1
ATOM 1372 C CA . GLY A 1 168 ? 20.304 -19.248 -26.339 1.00 80.88 168 GLY A CA 1
ATOM 1373 C C . GLY A 1 168 ? 19.057 -18.385 -26.580 1.00 80.88 168 GLY A C 1
ATOM 1374 O O . GLY A 1 168 ? 18.766 -18.050 -27.724 1.00 80.88 168 GLY A O 1
ATOM 1375 N N . LEU A 1 169 ? 18.339 -18.013 -25.515 1.00 83.00 169 LEU A N 1
ATOM 1376 C CA . LEU A 1 169 ? 17.175 -17.129 -25.538 1.00 83.00 169 LEU A CA 1
ATOM 1377 C C . LEU A 1 169 ? 17.530 -15.770 -24.919 1.00 83.00 169 LEU A C 1
ATOM 1379 O O . LEU A 1 169 ? 18.225 -15.702 -23.903 1.00 83.00 169 LEU A O 1
ATOM 1383 N N . ASP A 1 170 ? 17.024 -14.695 -25.524 1.00 84.25 170 ASP A N 1
ATOM 1384 C CA . ASP A 1 170 ? 17.048 -13.353 -24.940 1.00 84.25 170 ASP A CA 1
ATOM 1385 C C . ASP A 1 170 ? 15.820 -13.169 -24.032 1.00 84.25 170 ASP A C 1
ATOM 1387 O O . ASP A 1 170 ? 14.673 -13.185 -24.488 1.00 84.25 170 ASP A O 1
ATOM 1391 N N . TRP A 1 171 ? 16.060 -13.001 -22.731 1.00 84.31 171 TRP A N 1
ATOM 1392 C CA . TRP A 1 171 ? 15.023 -12.803 -21.713 1.00 84.31 171 TRP A CA 1
ATOM 1393 C C . TRP A 1 171 ? 14.538 -11.346 -21.628 1.00 84.31 171 TRP A C 1
ATOM 1395 O O . TRP A 1 171 ? 13.730 -11.004 -20.762 1.00 84.31 171 TRP A O 1
ATOM 1405 N N . GLY A 1 172 ? 14.968 -10.481 -22.554 1.00 82.38 172 GLY A N 1
ATOM 1406 C CA . GLY A 1 172 ? 14.593 -9.071 -22.627 1.00 82.38 172 GLY A CA 1
ATOM 1407 C C . GLY A 1 172 ? 13.082 -8.815 -22.619 1.00 82.38 172 GLY A C 1
ATOM 1408 O O . GLY A 1 172 ? 12.627 -7.876 -21.964 1.00 82.38 172 GLY A O 1
ATOM 1409 N N . PHE A 1 173 ? 12.274 -9.681 -23.240 1.00 86.88 173 PHE A N 1
ATOM 1410 C CA . PHE A 1 173 ? 10.809 -9.539 -23.242 1.00 86.88 173 PHE A CA 1
ATOM 1411 C C . PHE A 1 173 ? 10.184 -9.644 -21.838 1.00 86.88 173 PHE A C 1
ATOM 1413 O O . PHE A 1 173 ? 9.094 -9.119 -21.606 1.00 86.88 173 PHE A O 1
ATOM 1420 N N . LEU A 1 174 ? 10.865 -10.273 -20.876 1.00 89.94 174 LEU A N 1
ATOM 1421 C CA . LEU A 1 174 ? 10.351 -10.455 -19.520 1.00 89.94 174 LEU A CA 1
ATOM 1422 C C . LEU A 1 174 ? 10.312 -9.139 -18.723 1.00 89.94 174 LEU A C 1
ATOM 1424 O O . LEU A 1 174 ? 9.595 -9.042 -17.730 1.00 89.94 174 LEU A O 1
ATOM 1428 N N . HIS A 1 175 ? 10.980 -8.080 -19.197 1.00 88.81 175 HIS A N 1
ATOM 1429 C CA . HIS A 1 175 ? 10.913 -6.752 -18.578 1.00 88.81 175 HIS A CA 1
ATOM 1430 C C . HIS A 1 175 ? 9.496 -6.152 -18.581 1.00 88.81 175 HIS A C 1
ATOM 1432 O O . HIS A 1 175 ? 9.193 -5.304 -17.741 1.00 88.81 175 HIS A O 1
ATOM 1438 N N . TRP A 1 176 ? 8.593 -6.628 -19.446 1.00 91.44 176 TRP A N 1
ATOM 1439 C CA . TRP A 1 176 ? 7.170 -6.269 -19.402 1.00 91.44 176 TRP A CA 1
ATOM 1440 C C . TRP A 1 176 ? 6.444 -6.776 -18.144 1.00 91.44 176 TRP A C 1
ATOM 1442 O O . TRP A 1 176 ? 5.321 -6.347 -17.877 1.00 91.44 176 TRP A O 1
ATOM 1452 N N . ALA A 1 177 ? 7.071 -7.647 -17.345 1.00 94.75 177 ALA A N 1
ATOM 1453 C CA . ALA A 1 177 ? 6.584 -8.041 -16.025 1.00 94.75 177 ALA A CA 1
ATOM 1454 C C . ALA A 1 177 ? 6.897 -6.999 -14.932 1.00 94.75 177 ALA A C 1
ATOM 1456 O O . ALA A 1 177 ? 6.255 -7.004 -13.881 1.00 94.75 177 ALA A O 1
ATOM 1457 N N . ILE A 1 178 ? 7.838 -6.075 -15.162 1.00 94.81 178 ILE A N 1
ATOM 1458 C CA . ILE A 1 178 ? 8.226 -5.061 -14.168 1.00 94.81 178 ILE A CA 1
ATOM 1459 C C . ILE A 1 178 ? 7.048 -4.126 -13.831 1.00 94.81 178 ILE A C 1
ATOM 1461 O O . ILE A 1 178 ? 6.715 -4.008 -12.647 1.00 94.81 178 ILE A O 1
ATOM 1465 N N . PRO A 1 179 ? 6.339 -3.515 -14.808 1.00 96.38 179 PRO A N 1
ATOM 1466 C CA . PRO A 1 179 ? 5.193 -2.648 -14.514 1.00 96.38 179 PRO A CA 1
ATOM 1467 C C . PRO A 1 179 ? 4.053 -3.379 -13.803 1.00 96.38 179 PRO A C 1
ATOM 1469 O O . PRO A 1 179 ? 3.311 -2.771 -13.026 1.00 96.38 179 PRO A O 1
ATOM 1472 N N . PHE A 1 180 ? 3.920 -4.686 -14.044 1.00 96.88 180 PHE A N 1
ATOM 1473 C CA . PHE A 1 180 ? 2.964 -5.538 -13.348 1.00 96.88 180 PHE A CA 1
ATOM 1474 C C . PHE A 1 180 ? 3.325 -5.695 -11.867 1.00 96.88 180 PHE A C 1
ATOM 1476 O O . PHE A 1 180 ? 2.466 -5.488 -11.010 1.00 96.88 180 PHE A O 1
ATOM 1483 N N . GLY A 1 181 ? 4.594 -5.974 -11.548 1.00 96.56 181 GLY A N 1
ATOM 1484 C CA . GLY A 1 181 ? 5.071 -6.038 -10.162 1.00 96.56 181 GLY A CA 1
ATOM 1485 C C . GLY A 1 181 ? 4.864 -4.734 -9.399 1.00 96.56 181 GLY A C 1
ATOM 1486 O O . GLY A 1 181 ? 4.342 -4.748 -8.284 1.00 96.56 181 GLY A O 1
ATOM 1487 N N . VAL A 1 182 ? 5.188 -3.600 -10.029 1.00 97.19 182 VAL A N 1
ATOM 1488 C CA . VAL A 1 182 ? 4.977 -2.267 -9.441 1.00 97.19 182 VAL A CA 1
ATOM 1489 C C . VAL A 1 182 ? 3.494 -2.017 -9.168 1.00 97.19 182 VAL A C 1
ATOM 1491 O O . VAL A 1 182 ? 3.129 -1.612 -8.062 1.00 97.19 182 VAL A O 1
ATOM 1494 N N . ALA A 1 183 ? 2.623 -2.308 -10.139 1.00 97.62 183 ALA A N 1
ATOM 1495 C CA . ALA A 1 183 ? 1.181 -2.143 -9.983 1.00 97.62 183 ALA A CA 1
ATOM 1496 C C . ALA A 1 183 ? 0.606 -3.021 -8.867 1.00 97.62 183 ALA A C 1
ATOM 1498 O O . ALA A 1 183 ? -0.222 -2.544 -8.087 1.00 97.62 183 ALA A O 1
ATOM 1499 N N . LEU A 1 184 ? 1.054 -4.276 -8.757 1.00 96.88 184 LEU A N 1
ATOM 1500 C CA . LEU A 1 184 ? 0.651 -5.169 -7.673 1.00 96.88 184 LEU A CA 1
ATOM 1501 C C . LEU A 1 184 ? 1.126 -4.661 -6.305 1.00 96.88 184 LEU A C 1
ATOM 1503 O O . LEU A 1 184 ? 0.345 -4.678 -5.350 1.00 96.88 184 LEU A O 1
ATOM 1507 N N . GLY A 1 185 ? 2.360 -4.166 -6.204 1.00 96.00 185 GLY A N 1
ATOM 1508 C CA . GLY A 1 185 ? 2.891 -3.589 -4.967 1.00 96.00 185 GLY A CA 1
ATOM 1509 C C . GLY A 1 185 ? 2.073 -2.381 -4.498 1.00 96.00 185 GLY A C 1
ATOM 1510 O O . GLY A 1 185 ? 1.594 -2.342 -3.365 1.00 96.00 185 GLY A O 1
ATOM 1511 N N . VAL A 1 186 ? 1.801 -1.434 -5.398 1.00 97.00 186 VAL A N 1
ATOM 1512 C CA . VAL A 1 186 ? 0.961 -0.261 -5.098 1.00 97.00 186 VAL A CA 1
ATOM 1513 C C . VAL A 1 186 ? -0.464 -0.676 -4.716 1.00 97.00 186 VAL A C 1
ATOM 1515 O O . VAL A 1 186 ? -1.013 -0.202 -3.721 1.00 97.00 186 VAL A O 1
ATOM 1518 N N . TRP A 1 187 ? -1.072 -1.589 -5.475 1.00 96.69 187 TRP A N 1
ATOM 1519 C CA . TRP A 1 187 ? -2.445 -2.047 -5.249 1.00 96.69 187 TRP A CA 1
ATOM 1520 C C . TRP A 1 187 ? -2.617 -2.810 -3.928 1.00 96.69 187 TRP A C 1
ATOM 1522 O O . TRP A 1 187 ? -3.637 -2.660 -3.248 1.00 96.69 187 TRP A O 1
ATOM 1532 N N . THR A 1 188 ? -1.632 -3.618 -3.530 1.00 95.50 188 THR A N 1
ATOM 1533 C CA . THR A 1 188 ? -1.677 -4.345 -2.251 1.00 95.50 188 THR A CA 1
ATOM 1534 C C . THR A 1 188 ? -1.594 -3.400 -1.052 1.00 95.50 188 THR A C 1
ATOM 1536 O O . THR A 1 188 ? -2.376 -3.553 -0.105 1.00 95.50 188 THR A O 1
ATOM 1539 N N . VAL A 1 189 ? -0.733 -2.377 -1.107 1.00 95.00 189 VAL A N 1
ATOM 1540 C CA . VAL A 1 189 ? -0.678 -1.315 -0.084 1.00 95.00 189 VAL A CA 1
ATOM 1541 C C . VAL A 1 189 ? -1.972 -0.505 -0.064 1.00 95.00 189 VAL A C 1
ATOM 1543 O O . VAL A 1 189 ? -2.542 -0.272 1.003 1.00 95.00 189 VAL A O 1
ATOM 1546 N N . GLY A 1 190 ? -2.483 -0.137 -1.236 1.00 93.81 190 GLY A N 1
ATOM 1547 C CA . GLY A 1 190 ? -3.727 0.611 -1.375 1.00 93.81 190 GLY A CA 1
ATOM 1548 C C . GLY A 1 190 ? -4.947 -0.101 -0.781 1.00 93.81 190 GLY A C 1
ATOM 1549 O O . GLY A 1 190 ? -5.796 0.525 -0.152 1.00 93.81 190 GLY A O 1
ATOM 1550 N N . ASN A 1 191 ? -4.992 -1.430 -0.886 1.00 93.38 191 ASN A N 1
ATOM 1551 C CA . ASN A 1 191 ? -6.089 -2.257 -0.372 1.00 93.38 191 ASN A CA 1
ATOM 1552 C C . ASN A 1 191 ? -5.915 -2.736 1.070 1.00 93.38 191 ASN A C 1
ATOM 1554 O O . ASN A 1 191 ? -6.549 -3.698 1.514 1.00 93.38 191 ASN A O 1
ATOM 1558 N N . THR A 1 192 ? -5.002 -2.119 1.801 1.00 90.00 192 THR A N 1
ATOM 1559 C CA . THR A 1 192 ? -4.733 -2.483 3.181 1.00 90.00 192 THR A CA 1
ATOM 1560 C C . THR A 1 192 ? -5.668 -1.741 4.138 1.00 90.00 192 THR A C 1
ATOM 1562 O O . THR A 1 192 ? -5.699 -0.514 4.141 1.00 90.00 192 THR A O 1
ATOM 1565 N N . GLY A 1 193 ? -6.348 -2.464 5.033 1.00 87.56 193 GLY A N 1
ATOM 1566 C CA . GLY A 1 193 ? -7.203 -1.878 6.074 1.00 87.56 193 GLY A CA 1
ATOM 1567 C C . GLY A 1 193 ? -8.631 -1.600 5.594 1.00 87.56 193 GLY A C 1
ATOM 1568 O O . GLY A 1 193 ? -9.247 -2.448 4.952 1.00 87.56 193 GLY A O 1
ATOM 1569 N N . ARG A 1 194 ? -9.168 -0.418 5.928 1.00 89.50 194 ARG A N 1
ATOM 1570 C CA . ARG A 1 194 ? -10.541 0.015 5.590 1.00 89.50 194 ARG A CA 1
ATOM 1571 C C . ARG A 1 194 ? -10.642 0.746 4.244 1.00 89.50 194 ARG A C 1
ATOM 1573 O O . ARG A 1 194 ? -11.629 1.425 3.984 1.00 89.50 194 ARG A O 1
ATOM 1580 N N . GLU A 1 195 ? -9.641 0.610 3.388 1.00 92.06 195 GLU A N 1
ATOM 1581 C CA . GLU A 1 195 ? -9.595 1.205 2.050 1.00 92.06 195 GLU A CA 1
ATOM 1582 C C . GLU A 1 195 ? -9.513 0.089 1.006 1.00 92.06 195 GLU A C 1
ATOM 1584 O O . GLU A 1 195 ? -8.888 -0.949 1.243 1.00 92.06 195 GLU A O 1
ATOM 1589 N N . LYS A 1 196 ? -10.172 0.287 -0.135 1.00 93.25 196 LYS A N 1
ATOM 1590 C CA . LYS A 1 196 ? -10.128 -0.615 -1.286 1.00 93.25 196 LYS A CA 1
ATOM 1591 C C . LYS A 1 196 ? -10.029 0.177 -2.583 1.00 93.25 196 LYS A C 1
ATOM 1593 O O . LYS A 1 196 ? -10.448 1.325 -2.650 1.00 93.25 196 LYS A O 1
ATOM 1598 N N . GLY A 1 197 ? -9.523 -0.468 -3.617 1.00 93.81 197 GLY A N 1
ATOM 1599 C CA . GLY A 1 197 ? -9.472 0.048 -4.968 1.00 93.81 197 GLY A CA 1
ATOM 1600 C C . GLY A 1 197 ? -9.232 -1.062 -5.982 1.00 93.81 197 GLY A C 1
ATOM 1601 O O . GLY A 1 197 ? -8.816 -2.185 -5.670 1.00 93.81 197 GLY A O 1
ATOM 1602 N N . VAL A 1 198 ? -9.526 -0.741 -7.232 1.00 95.31 198 VAL A N 1
ATOM 1603 C CA . VAL A 1 198 ? -9.350 -1.631 -8.377 1.00 95.31 198 VAL A CA 1
ATOM 1604 C C . VAL A 1 198 ? -7.898 -1.643 -8.867 1.00 95.31 198 VAL A C 1
ATOM 1606 O O . VAL A 1 198 ? -7.179 -0.645 -8.786 1.00 95.31 198 VAL A O 1
ATOM 1609 N N . LEU A 1 199 ? -7.469 -2.792 -9.394 1.00 95.25 199 LEU A N 1
ATOM 1610 C CA . LEU A 1 199 ? -6.107 -3.010 -9.902 1.00 95.25 199 LEU A CA 1
ATOM 1611 C C . LEU A 1 199 ? -5.883 -2.380 -11.286 1.00 95.25 199 LEU A C 1
ATOM 1613 O O . LEU A 1 199 ? -4.775 -1.961 -11.602 1.00 95.25 199 LEU A O 1
ATOM 1617 N N . TRP A 1 200 ? -6.934 -2.282 -12.102 1.00 95.44 200 TRP A N 1
ATOM 1618 C CA . TRP A 1 200 ? -6.844 -1.811 -13.487 1.00 95.44 200 TRP A CA 1
ATOM 1619 C C . TRP A 1 200 ? -6.211 -0.418 -13.616 1.00 95.44 200 TRP A C 1
ATOM 1621 O O . TRP A 1 200 ? -5.309 -0.247 -14.428 1.00 95.44 200 TRP A O 1
ATOM 1631 N N . HIS A 1 201 ? -6.609 0.555 -12.786 1.00 95.00 201 HIS A N 1
ATOM 1632 C CA . HIS A 1 201 ? -6.026 1.903 -12.833 1.00 95.00 201 HIS A CA 1
ATOM 1633 C C . HIS A 1 201 ? -4.515 1.889 -12.567 1.00 95.00 201 HIS A C 1
ATOM 1635 O O . HIS A 1 201 ? -3.777 2.616 -13.227 1.00 95.00 201 HIS A O 1
ATOM 1641 N N . CYS A 1 202 ? -4.052 1.037 -11.644 1.00 96.25 202 CYS A N 1
ATOM 1642 C CA . CYS A 1 202 ? -2.625 0.857 -11.381 1.00 96.25 202 CYS A CA 1
ATOM 1643 C C . CYS A 1 202 ? -1.902 0.293 -12.600 1.00 96.25 202 CYS A C 1
ATOM 1645 O O . CYS A 1 202 ? -0.847 0.797 -12.958 1.00 96.25 202 CYS A O 1
ATOM 1647 N N . LEU A 1 203 ? -2.478 -0.728 -13.242 1.00 96.94 203 LEU A N 1
ATOM 1648 C CA . LEU A 1 203 ? -1.878 -1.364 -14.414 1.00 96.94 203 LEU A CA 1
ATOM 1649 C C . LEU A 1 203 ? -1.773 -0.387 -15.584 1.00 96.94 203 LEU A C 1
ATOM 1651 O O . LEU A 1 203 ? -0.705 -0.240 -16.162 1.00 96.94 203 LEU A O 1
ATOM 1655 N N . VAL A 1 204 ? -2.845 0.336 -15.909 1.00 97.00 204 VAL A N 1
ATOM 1656 C CA . VAL A 1 204 ? -2.797 1.337 -16.989 1.00 97.00 204 VAL A CA 1
ATOM 1657 C C . VAL A 1 204 ? -1.741 2.393 -16.703 1.00 97.00 204 VAL A C 1
ATOM 1659 O O . VAL A 1 204 ? -0.953 2.733 -17.583 1.00 97.00 204 VAL A O 1
ATOM 1662 N N . ALA A 1 205 ? -1.703 2.898 -15.469 1.00 96.94 205 ALA A N 1
ATOM 1663 C CA . ALA A 1 205 ? -0.745 3.917 -15.081 1.00 96.94 205 ALA A CA 1
ATOM 1664 C C . ALA A 1 205 ? 0.697 3.397 -15.129 1.00 96.94 205 ALA A C 1
ATOM 1666 O O . ALA A 1 205 ? 1.560 4.093 -15.663 1.00 96.94 205 ALA A O 1
ATOM 1667 N N . SER A 1 206 ? 0.974 2.190 -14.624 1.00 96.25 206 SER A N 1
ATOM 1668 C CA . SER A 1 206 ? 2.327 1.627 -14.618 1.00 96.25 206 SER A CA 1
ATOM 1669 C C . SER A 1 206 ? 2.809 1.284 -16.026 1.00 96.25 206 SER A C 1
ATOM 1671 O O . SER A 1 206 ? 3.904 1.685 -16.399 1.00 96.25 206 SER A O 1
ATOM 1673 N N . TYR A 1 207 ? 1.987 0.633 -16.853 1.00 96.44 207 TYR A N 1
ATOM 1674 C CA . TYR A 1 207 ? 2.354 0.313 -18.236 1.00 96.44 207 TYR A CA 1
ATOM 1675 C C . TYR A 1 207 ? 2.466 1.562 -19.119 1.00 96.44 207 TYR A C 1
ATOM 1677 O O . TYR A 1 207 ? 3.367 1.641 -19.949 1.00 96.44 207 TYR A O 1
ATOM 1685 N N . GLY A 1 208 ? 1.601 2.562 -18.927 1.00 95.75 208 GLY A N 1
ATOM 1686 C CA . GLY A 1 208 ? 1.701 3.833 -19.650 1.00 95.75 208 GLY A CA 1
ATOM 1687 C C . GLY A 1 208 ? 2.965 4.610 -19.278 1.00 95.75 208 GLY A C 1
ATOM 1688 O O . GLY A 1 208 ? 3.690 5.081 -20.150 1.00 95.75 208 GLY A O 1
ATOM 1689 N N . SER A 1 209 ? 3.271 4.695 -17.982 1.00 95.12 209 SER A N 1
ATOM 1690 C CA . SER A 1 209 ? 4.493 5.350 -17.497 1.00 95.12 209 SER A CA 1
ATOM 1691 C C . SER A 1 209 ? 5.761 4.535 -17.754 1.00 95.12 209 SER A C 1
ATOM 1693 O O . SER A 1 209 ? 6.838 5.122 -17.804 1.00 95.12 209 SER A O 1
ATOM 1695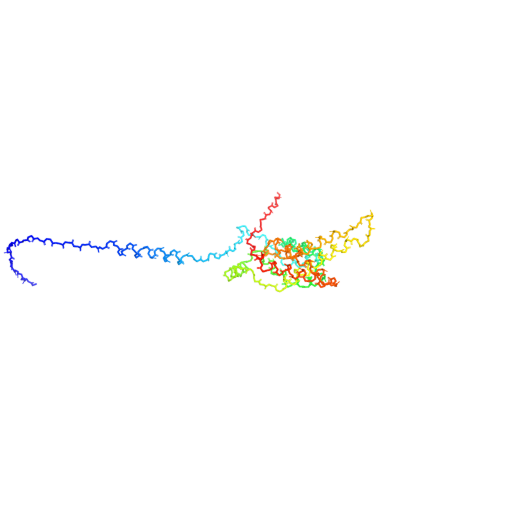 N N . TYR A 1 210 ? 5.667 3.228 -18.011 1.00 93.94 210 TYR A N 1
ATOM 1696 C CA . TYR A 1 210 ? 6.809 2.401 -18.411 1.00 93.94 210 TYR A CA 1
ATOM 1697 C C . TYR A 1 210 ? 7.461 2.880 -19.715 1.00 93.94 210 TYR A C 1
ATOM 1699 O O . TYR A 1 210 ? 8.675 2.775 -19.874 1.00 93.94 210 TYR A O 1
ATOM 1707 N N . LEU A 1 211 ? 6.685 3.503 -20.612 1.00 91.75 211 LEU A N 1
ATOM 1708 C CA . LEU A 1 211 ? 7.205 4.129 -21.833 1.00 91.75 211 LEU A CA 1
ATOM 1709 C C . LEU A 1 211 ? 8.225 5.245 -21.547 1.00 91.75 211 LEU A C 1
ATOM 1711 O O . LEU A 1 211 ? 9.044 5.554 -22.410 1.00 91.75 211 LEU A O 1
ATOM 1715 N N . SER A 1 212 ? 8.233 5.811 -20.332 1.00 90.56 212 SER A N 1
ATOM 1716 C CA . SER A 1 212 ? 9.256 6.778 -19.904 1.00 90.56 212 SER A CA 1
ATOM 1717 C C . SER A 1 212 ? 10.681 6.214 -19.958 1.00 90.56 212 SER A C 1
ATOM 1719 O O . SER A 1 212 ? 11.622 6.990 -20.119 1.00 90.56 212 SER A O 1
ATOM 1721 N N . ARG A 1 213 ? 10.846 4.881 -19.938 1.00 89.19 213 ARG A N 1
ATOM 1722 C CA . ARG A 1 213 ? 12.135 4.192 -20.112 1.00 89.19 213 ARG A CA 1
ATOM 1723 C C . ARG A 1 213 ? 12.854 4.571 -21.412 1.00 89.19 213 ARG A C 1
ATOM 1725 O O . ARG A 1 213 ? 14.075 4.545 -21.450 1.00 89.19 213 ARG A O 1
ATOM 1732 N N . TYR A 1 214 ? 12.124 4.921 -22.472 1.00 88.44 214 TYR A N 1
ATOM 1733 C CA . TYR A 1 214 ? 12.735 5.321 -23.747 1.00 88.44 214 TYR A CA 1
ATOM 1734 C C . TYR A 1 214 ? 13.256 6.764 -23.746 1.00 88.44 214 TYR A C 1
ATOM 1736 O O . TYR A 1 214 ? 14.062 7.121 -24.600 1.00 88.44 214 TYR A O 1
ATOM 1744 N N . PHE A 1 215 ? 12.793 7.590 -22.806 1.00 90.75 215 PHE A N 1
ATOM 1745 C CA . PHE A 1 215 ? 13.171 9.001 -22.698 1.00 90.75 215 PHE A CA 1
ATOM 1746 C C . PHE A 1 215 ? 14.201 9.241 -21.591 1.00 90.75 215 PHE A C 1
ATOM 1748 O O . PHE A 1 215 ? 15.047 10.124 -21.710 1.00 90.75 215 PHE A O 1
ATOM 1755 N N . LEU A 1 216 ? 14.120 8.470 -20.505 1.00 87.06 216 LEU A N 1
ATOM 1756 C CA . LEU A 1 216 ? 14.991 8.577 -19.340 1.00 87.06 216 LEU A CA 1
ATOM 1757 C C . LEU A 1 216 ? 16.082 7.507 -19.419 1.00 87.06 216 LEU A C 1
ATOM 1759 O O . LEU A 1 216 ? 15.795 6.317 -19.325 1.00 87.06 216 LEU A O 1
ATOM 1763 N N . MET A 1 217 ? 17.334 7.945 -19.570 1.00 79.44 217 MET A N 1
ATOM 1764 C CA . MET A 1 217 ? 18.487 7.046 -19.713 1.00 79.44 217 MET A CA 1
ATOM 1765 C C . MET A 1 217 ? 18.808 6.268 -18.431 1.00 79.44 217 MET A C 1
ATOM 1767 O O . MET A 1 217 ? 19.295 5.145 -18.506 1.00 79.44 217 MET A O 1
ATOM 1771 N N . ASP A 1 218 ? 18.558 6.865 -17.265 1.00 91.12 218 ASP A N 1
ATOM 1772 C CA . ASP A 1 218 ? 18.906 6.277 -15.971 1.00 91.12 218 ASP A CA 1
ATOM 1773 C C . ASP A 1 218 ? 17.715 5.517 -15.365 1.00 91.12 218 ASP A C 1
ATOM 1775 O O . ASP A 1 218 ? 16.568 5.984 -15.357 1.00 91.12 218 ASP A O 1
ATOM 1779 N N . GLU A 1 219 ? 18.032 4.312 -14.885 1.00 88.12 219 GLU A N 1
ATOM 1780 C CA . GLU A 1 219 ? 17.113 3.332 -14.330 1.00 88.12 219 GLU A CA 1
ATOM 1781 C C . GLU A 1 219 ? 16.246 3.908 -13.221 1.00 88.12 219 GLU A C 1
ATOM 1783 O O . GLU A 1 219 ? 15.023 3.753 -13.231 1.00 88.12 219 GLU A O 1
ATOM 1788 N N . ALA A 1 220 ? 16.870 4.638 -12.299 1.00 92.19 220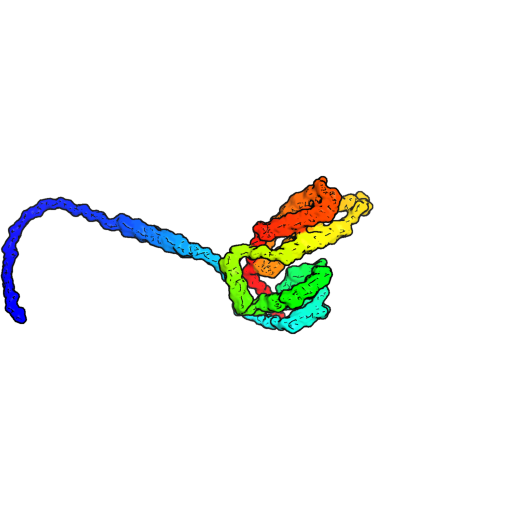 ALA A N 1
ATOM 1789 C CA . ALA A 1 220 ? 16.195 5.128 -11.110 1.00 92.19 220 ALA A CA 1
ATOM 1790 C C . ALA A 1 220 ? 15.035 6.075 -11.457 1.00 92.19 220 ALA A C 1
ATOM 1792 O O . ALA A 1 220 ? 13.981 6.032 -10.814 1.00 92.19 220 ALA A O 1
ATOM 1793 N N . TYR A 1 221 ? 15.182 6.910 -12.490 1.00 92.81 221 TYR A N 1
ATOM 1794 C CA . TYR A 1 221 ? 14.178 7.924 -12.822 1.00 92.81 221 TYR A CA 1
ATOM 1795 C C . TYR A 1 221 ? 12.931 7.336 -13.468 1.00 92.81 221 TYR A C 1
ATOM 1797 O O . TYR A 1 221 ? 11.822 7.695 -13.066 1.00 92.81 221 TYR A O 1
ATOM 1805 N N . TRP A 1 222 ? 13.068 6.433 -14.444 1.00 93.12 222 TRP A N 1
ATOM 1806 C CA . TRP A 1 222 ? 11.875 5.830 -15.047 1.00 93.12 222 TRP A CA 1
ATOM 1807 C C . TRP A 1 222 ? 11.160 4.917 -14.049 1.00 93.12 222 TRP A C 1
ATOM 1809 O O . TRP A 1 222 ? 9.929 4.878 -14.020 1.00 93.12 222 TRP A O 1
ATOM 1819 N N . PHE A 1 223 ? 11.905 4.254 -13.158 1.00 94.56 223 PHE A N 1
ATOM 1820 C CA . PHE A 1 223 ? 11.327 3.395 -12.128 1.00 94.56 223 PHE A CA 1
ATOM 1821 C C . PHE A 1 223 ? 10.518 4.184 -11.097 1.00 94.56 223 PHE A C 1
ATOM 1823 O O . PHE A 1 223 ? 9.375 3.838 -10.780 1.00 94.56 223 PHE A O 1
ATOM 1830 N N . THR A 1 224 ? 11.100 5.267 -10.581 1.00 94.44 224 THR A N 1
ATOM 1831 C CA . THR A 1 224 ? 10.441 6.141 -9.601 1.00 94.44 224 THR A CA 1
ATOM 1832 C C . THR A 1 224 ? 9.259 6.881 -10.215 1.00 94.44 224 THR A C 1
ATOM 1834 O O . THR A 1 224 ? 8.198 6.935 -9.593 1.00 94.44 224 THR A O 1
ATOM 1837 N N . THR A 1 225 ? 9.388 7.367 -11.454 1.00 94.94 225 THR A N 1
ATOM 1838 C CA . THR A 1 225 ? 8.281 7.982 -12.204 1.00 94.94 225 THR A CA 1
ATOM 1839 C C . THR A 1 225 ? 7.120 7.004 -12.353 1.00 94.94 225 THR A C 1
ATOM 1841 O O . THR A 1 225 ? 5.977 7.348 -12.054 1.00 94.94 225 THR A O 1
ATOM 1844 N N . MET A 1 226 ? 7.405 5.757 -12.735 1.00 95.94 226 MET A N 1
ATOM 1845 C CA . MET A 1 226 ? 6.387 4.719 -12.872 1.00 95.94 226 MET A CA 1
ATOM 1846 C C . MET A 1 226 ? 5.686 4.405 -11.545 1.00 95.94 226 MET A C 1
ATOM 1848 O O . MET A 1 226 ? 4.453 4.387 -11.485 1.00 95.94 226 MET A O 1
ATOM 1852 N N . ALA A 1 227 ? 6.447 4.198 -10.466 1.00 96.94 227 ALA A N 1
ATOM 1853 C CA . ALA A 1 227 ? 5.886 3.940 -9.139 1.00 96.94 227 ALA A CA 1
ATOM 1854 C C . ALA A 1 227 ? 5.030 5.118 -8.640 1.00 96.94 227 ALA A C 1
ATOM 1856 O O . ALA A 1 227 ? 3.934 4.906 -8.115 1.00 96.94 227 ALA A O 1
ATOM 1857 N N . PHE A 1 228 ? 5.483 6.355 -8.862 1.00 97.44 228 PHE A N 1
ATOM 1858 C CA . PHE A 1 228 ? 4.755 7.571 -8.507 1.00 97.44 228 PHE A CA 1
ATOM 1859 C C . PHE A 1 228 ? 3.448 7.714 -9.294 1.00 97.44 228 PHE A C 1
ATOM 1861 O O . PHE A 1 228 ? 2.388 7.875 -8.688 1.00 97.44 228 PHE A O 1
ATOM 1868 N N . CYS A 1 229 ? 3.488 7.606 -10.627 1.00 97.00 229 CYS A N 1
ATOM 1869 C CA . CYS A 1 229 ? 2.295 7.684 -11.474 1.00 97.00 229 CYS A CA 1
ATOM 1870 C C . CYS A 1 229 ? 1.274 6.599 -11.112 1.00 97.00 229 CYS A C 1
ATOM 1872 O O . CYS A 1 229 ? 0.077 6.878 -11.034 1.00 97.00 229 CYS A O 1
ATOM 1874 N N . CYS A 1 230 ? 1.742 5.379 -10.839 1.00 97.44 230 CYS A N 1
ATOM 1875 C CA . CYS A 1 230 ? 0.897 4.274 -10.403 1.00 97.44 230 CYS A CA 1
ATOM 1876 C C . CYS A 1 230 ? 0.229 4.555 -9.046 1.00 97.44 230 CYS A C 1
ATOM 1878 O O . CYS A 1 230 ? -0.986 4.388 -8.912 1.00 97.44 230 CYS A O 1
ATOM 1880 N N . ALA A 1 231 ? 0.997 5.004 -8.047 1.00 97.25 231 ALA A N 1
ATOM 1881 C CA . ALA A 1 231 ? 0.471 5.353 -6.727 1.00 97.25 231 ALA A CA 1
ATOM 1882 C C . ALA A 1 231 ? -0.532 6.509 -6.807 1.00 97.25 231 ALA A C 1
ATOM 1884 O O . ALA A 1 231 ? -1.612 6.438 -6.220 1.00 97.25 231 ALA A O 1
ATOM 1885 N N . PHE A 1 232 ? -0.220 7.535 -7.599 1.00 97.06 232 PHE A N 1
ATOM 1886 C CA . PHE A 1 232 ? -1.093 8.685 -7.801 1.00 97.06 232 PHE A CA 1
ATOM 1887 C C . PHE A 1 232 ? -2.413 8.279 -8.463 1.00 97.06 232 PHE A C 1
ATOM 1889 O O . PHE A 1 232 ? -3.487 8.676 -8.007 1.00 97.06 232 PHE A O 1
ATOM 1896 N N . ALA A 1 233 ? -2.353 7.434 -9.496 1.00 96.88 233 ALA A N 1
ATOM 1897 C CA . ALA A 1 233 ? -3.543 6.928 -10.166 1.00 96.88 233 ALA A CA 1
ATOM 1898 C C . ALA A 1 233 ? -4.432 6.104 -9.219 1.00 96.88 233 ALA A C 1
ATOM 1900 O O . ALA A 1 233 ? -5.658 6.257 -9.234 1.00 96.88 233 ALA A O 1
ATOM 1901 N N . PHE A 1 234 ? -3.838 5.269 -8.360 1.00 96.25 234 PHE A N 1
ATOM 1902 C CA . PHE A 1 234 ? -4.596 4.534 -7.349 1.00 96.25 234 PHE A CA 1
ATOM 1903 C C . PHE A 1 234 ? -5.304 5.480 -6.373 1.00 96.25 234 PHE A C 1
ATOM 1905 O O . PHE A 1 234 ? -6.516 5.369 -6.178 1.00 96.25 234 PHE A O 1
ATOM 1912 N N . ASP A 1 235 ? -4.566 6.429 -5.793 1.00 94.31 235 ASP A N 1
ATOM 1913 C CA . ASP A 1 235 ? -5.087 7.333 -4.766 1.00 94.31 235 ASP A CA 1
ATOM 1914 C C . ASP A 1 235 ? -6.178 8.272 -5.292 1.00 94.31 235 ASP A C 1
ATOM 1916 O O . ASP A 1 235 ? -7.145 8.562 -4.582 1.00 94.31 235 ASP A O 1
ATOM 1920 N N . HIS A 1 236 ? -6.035 8.739 -6.534 1.00 93.75 236 HIS A N 1
ATOM 1921 C CA . HIS A 1 236 ? -6.955 9.699 -7.132 1.00 93.75 236 HIS A CA 1
ATOM 1922 C C . HIS A 1 236 ? -8.212 9.029 -7.711 1.00 93.75 236 HIS A C 1
ATOM 1924 O O . HIS A 1 236 ? -9.339 9.469 -7.447 1.00 93.75 236 HIS A O 1
ATOM 1930 N N . PHE A 1 237 ? -8.041 7.947 -8.479 1.00 94.25 237 PHE A N 1
ATOM 1931 C CA . PHE A 1 237 ? -9.142 7.322 -9.220 1.00 94.25 237 PHE A CA 1
ATOM 1932 C C . PHE A 1 237 ? -9.734 6.109 -8.507 1.00 94.25 237 PHE A C 1
ATOM 1934 O O . PHE A 1 237 ? -10.953 5.962 -8.459 1.00 94.25 237 PHE A O 1
ATOM 1941 N N . SER A 1 238 ? -8.880 5.247 -7.957 1.00 91.56 238 SER A N 1
ATOM 1942 C CA . SER A 1 238 ? -9.254 3.897 -7.530 1.00 91.56 238 SER A CA 1
ATOM 1943 C C . SER A 1 238 ? -9.763 3.818 -6.091 1.00 91.56 238 SER A C 1
ATOM 1945 O O . SER A 1 238 ? -10.471 2.881 -5.731 1.00 91.56 238 SER A O 1
ATOM 1947 N N . LYS A 1 239 ? -9.377 4.783 -5.255 1.00 93.62 239 LYS A N 1
ATOM 1948 C CA . LYS A 1 239 ? -9.530 4.701 -3.806 1.00 93.62 239 LYS A CA 1
ATOM 1949 C C . LYS A 1 239 ? -10.976 4.899 -3.326 1.00 93.62 239 LYS A C 1
ATOM 1951 O O . LYS A 1 239 ? -11.583 5.957 -3.514 1.00 93.62 239 LYS A O 1
ATOM 1956 N N . GLU A 1 240 ? -11.478 3.904 -2.604 1.00 93.62 240 GLU A N 1
ATOM 1957 C CA . GLU A 1 240 ? -12.816 3.828 -2.020 1.00 93.62 240 GLU A CA 1
ATOM 1958 C C . GLU A 1 240 ? -12.785 3.249 -0.595 1.00 93.62 240 GLU A C 1
ATOM 1960 O O . GLU A 1 240 ? -11.827 2.602 -0.169 1.00 93.62 240 GLU A O 1
ATOM 1965 N N . TRP A 1 241 ? -13.862 3.463 0.162 1.00 92.56 241 TRP A N 1
ATOM 1966 C CA . TRP A 1 241 ? -14.017 2.880 1.494 1.00 92.56 241 TRP A CA 1
ATOM 1967 C C . TRP A 1 241 ? -14.338 1.383 1.423 1.00 92.56 241 TRP A C 1
ATOM 1969 O O . TRP A 1 241 ? -15.237 0.954 0.695 1.00 92.56 241 TRP A O 1
ATOM 1979 N N . ASN A 1 242 ? -13.655 0.583 2.241 1.00 90.31 242 ASN A N 1
ATOM 1980 C CA . ASN A 1 242 ? -14.011 -0.806 2.487 1.00 90.31 242 ASN A CA 1
ATOM 1981 C C . ASN A 1 242 ? -14.894 -0.914 3.739 1.00 90.31 242 ASN A C 1
ATOM 1983 O O . ASN A 1 242 ? -14.423 -0.772 4.868 1.00 90.31 242 ASN A O 1
ATOM 1987 N N . LEU A 1 243 ? -16.182 -1.167 3.515 1.00 87.50 243 LEU A N 1
ATOM 1988 C CA . LEU A 1 243 ? -17.201 -1.305 4.559 1.00 87.50 243 LEU A CA 1
ATOM 1989 C C . LEU A 1 243 ? -17.547 -2.769 4.854 1.00 87.50 243 LEU A C 1
ATOM 1991 O O . LEU A 1 243 ? -18.450 -3.038 5.645 1.00 87.50 243 LEU A O 1
ATOM 1995 N N . GLU A 1 244 ? -16.865 -3.715 4.212 1.00 82.81 244 GLU A N 1
ATOM 1996 C CA . GLU A 1 244 ? -17.133 -5.132 4.409 1.00 82.81 244 GLU A CA 1
ATOM 1997 C C . GLU A 1 244 ? -16.735 -5.543 5.827 1.00 82.81 244 GLU A C 1
ATOM 1999 O O . GLU A 1 244 ? -15.599 -5.354 6.265 1.00 82.81 244 GLU A O 1
ATOM 2004 N N . VAL A 1 245 ? -17.691 -6.112 6.559 1.00 72.75 245 VAL A N 1
ATOM 2005 C CA . VAL A 1 245 ? -17.418 -6.725 7.857 1.00 72.75 245 VAL A CA 1
ATOM 2006 C C . VAL A 1 245 ? -16.710 -8.057 7.591 1.00 72.75 245 VAL A C 1
ATOM 2008 O O . VAL A 1 245 ? -17.256 -8.885 6.853 1.00 72.75 245 VAL A O 1
ATOM 2011 N N . PRO A 1 246 ? -15.515 -8.303 8.162 1.00 67.44 246 PRO A N 1
ATOM 2012 C CA . PRO A 1 246 ? -14.801 -9.554 7.947 1.00 67.44 246 PRO A CA 1
ATOM 2013 C C . PRO A 1 246 ? -15.680 -10.754 8.325 1.00 67.44 246 PRO A C 1
ATOM 2015 O O . PRO A 1 246 ? -16.014 -10.945 9.498 1.00 67.44 246 PRO A O 1
ATOM 2018 N N . LYS A 1 247 ? -16.056 -11.583 7.339 1.00 62.41 247 LYS A N 1
ATOM 2019 C CA . LYS A 1 247 ? -16.812 -12.819 7.589 1.00 62.41 247 LYS A CA 1
ATOM 2020 C C . LYS A 1 247 ? -15.955 -13.748 8.443 1.00 62.41 247 LYS A C 1
ATOM 2022 O O . LYS A 1 247 ? -14.910 -14.231 8.004 1.00 62.41 247 LYS A O 1
ATOM 2027 N N . ARG A 1 248 ? -16.378 -13.999 9.683 1.00 63.41 248 ARG A N 1
ATOM 2028 C CA . ARG A 1 248 ? -15.657 -14.906 10.578 1.00 63.41 248 ARG A CA 1
ATOM 2029 C C . ARG A 1 248 ? -15.821 -16.331 10.072 1.00 63.41 248 ARG A C 1
ATOM 2031 O O . ARG A 1 248 ? -16.927 -16.862 10.060 1.00 63.41 248 ARG A O 1
ATOM 2038 N N . LYS A 1 249 ? -14.711 -16.977 9.708 1.00 58.94 249 LYS A N 1
ATOM 2039 C CA . LYS A 1 249 ? -14.683 -18.438 9.610 1.00 58.94 249 LYS A CA 1
ATOM 2040 C C . LYS A 1 249 ? -14.908 -18.972 11.021 1.00 58.94 249 LYS A C 1
ATOM 2042 O O . LYS A 1 249 ? -14.047 -18.825 11.890 1.00 58.94 249 LYS A O 1
ATOM 2047 N N . ARG A 1 250 ? -16.097 -19.517 11.267 1.00 53.81 250 ARG A N 1
ATOM 2048 C CA . ARG A 1 250 ? -16.390 -20.284 12.474 1.00 53.81 250 ARG A CA 1
ATOM 2049 C C . ARG A 1 250 ? -15.498 -21.517 12.388 1.00 53.81 250 ARG A C 1
ATOM 2051 O O . ARG A 1 250 ? -15.768 -22.411 11.596 1.00 53.81 250 ARG A O 1
ATOM 2058 N N . MET A 1 251 ? -14.379 -21.504 13.108 1.00 48.06 251 MET A N 1
ATOM 2059 C CA . MET A 1 251 ? -13.589 -22.714 13.323 1.00 48.06 251 MET A CA 1
ATOM 2060 C C . MET A 1 251 ? -14.532 -23.635 14.093 1.00 48.06 251 MET A C 1
ATOM 2062 O O . MET A 1 251 ? -14.793 -23.391 15.272 1.00 48.06 251 MET A O 1
ATOM 2066 N N . ALA A 1 252 ? -15.176 -24.564 13.383 1.00 49.06 252 ALA A N 1
ATOM 2067 C CA . ALA A 1 252 ? -15.949 -25.616 14.013 1.00 49.06 252 ALA A CA 1
ATOM 2068 C C . ALA A 1 252 ? -14.989 -26.312 14.982 1.00 49.06 252 ALA A C 1
ATOM 2070 O O . ALA A 1 252 ? -13.905 -26.730 14.576 1.00 49.06 252 ALA A O 1
ATOM 2071 N N . ARG A 1 253 ? -15.331 -26.254 16.269 1.00 43.50 253 ARG A N 1
ATOM 2072 C CA . ARG A 1 253 ? -14.643 -27.009 17.311 1.00 43.50 253 ARG A CA 1
ATOM 2073 C C . ARG A 1 253 ? -14.988 -28.478 17.167 1.00 43.50 253 ARG A C 1
ATOM 2075 O O . ARG A 1 253 ? -16.159 -28.739 16.808 1.00 43.50 253 ARG A O 1
#